Protein AF-A0A6A6IPN9-F1 (afdb_monomer)

Radius of gyration: 24.56 Å; Cα contacts (8 Å, |Δi|>4): 483; chains: 1; bounding box: 53×77×68 Å

pLDDT: mean 78.74, std 20.9, range [29.48, 98.62]

Secondary structure (DSSP, 8-state):
--------PPPPEEEEEE-TTS-EEEEEEEPPPTT--PPEEEEE-SSS-----------------PPP----PPPP-------PPPPS-EEEEE-SS-EEEEEE-TTSBEEEEE-SSTT--SPPEEEE-EETTEE-BPPSS----EEEEEESSTT--EEEEEEEE-TTSBEEEEEEETTSPPEE-STT-TT----BBPTT---EEEEEEETTTEEEEEEEEEEEEEE-TT-PEEEEEEEEEE-TT--EEEEEEEEES-TT----

Solvent-accessible surface area (backbone atoms only — not comparable to full-atom values): 16050 Å² total; per-residue (Å²): 138,83,83,82,78,82,77,77,84,80,72,69,48,73,50,77,47,72,48,97,89,69,54,62,42,52,39,45,40,43,72,38,54,98,91,38,82,60,67,53,77,54,78,61,79,89,74,81,90,87,86,86,85,87,83,83,79,82,92,67,89,80,80,86,72,88,76,80,89,70,84,81,72,81,73,75,83,71,78,83,73,72,84,76,71,69,62,81,29,70,38,68,43,67,70,75,60,30,32,38,41,36,32,25,40,80,89,31,36,40,29,32,33,35,33,75,34,58,82,58,59,79,76,58,48,78,46,75,47,41,52,87,90,43,72,42,55,42,14,94,56,26,59,44,49,23,49,43,60,50,62,63,46,93,89,58,46,35,37,39,40,39,37,38,24,28,74,84,35,32,43,35,32,40,31,32,54,58,88,51,72,51,38,79,31,70,47,48,35,95,91,46,93,79,45,48,44,32,79,68,43,61,50,43,53,50,76,41,88,37,82,92,74,36,68,36,40,36,37,37,31,33,40,52,93,40,56,41,100,71,72,32,78,29,40,24,38,35,34,44,48,59,47,98,86,64,45,77,66,76,51,69,48,76,42,78,78,38,79,86,57,75,74,135

Mean predicted aligned error: 13.86 Å

Foldseek 3Di:
DDDDDPDDDDDKDWDWDADPVRWIWIWIWDQDDPVDRDIDIDIDGPDDDDDDDDDDDPDDDDDDDDDDDDPDDPPDPDPPDDDADDFPEWDWDQLQFWIKIWTQGPQQFIWIWIAPTNVSDDDTDIGFQDAVPDTAGAAPFWSAKEKDWDQLDPVSWIKIKMWGQHNQQAIWIWIDTHPDHIHGALRCPPVDRDFRADGNKYKYKDWDDDPPSDIKIWMKGFGPPDAEPLRHTWIWIFIQDQPPVRHGPSHTDIDTDCNPPNYD

Nearest PDB structures (foldseek):
  7vco-assembly1_A  TM=4.866E-01  e=4.249E-02  Frischella perrara
  5efv-assembly1_B  TM=3.415E-01  e=7.543E-02  Dubowvirus dv11
  5yvq-assembly1_A  TM=1.692E-01  e=1.279E-02  Muvirus mu
  5o3v-assembly1_B  TM=2.996E-01  e=3.426E-01  Gypsophila vaccaria
  5o3u-assembly1_A  TM=3.363E-01  e=2.020E+00  Gypsophila vaccaria

Structure (mmCIF, N/CA/C/O backbone):
data_AF-A0A6A6IPN9-F1
#
_entry.id   AF-A0A6A6IPN9-F1
#
loop_
_atom_site.group_PDB
_atom_site.id
_atom_site.type_symbol
_atom_site.label_atom_id
_atom_site.label_alt_id
_atom_site.label_comp_id
_atom_site.label_asym_id
_atom_site.label_entity_id
_atom_site.label_seq_id
_atom_site.pdbx_PDB_ins_code
_atom_site.Cartn_x
_atom_site.Cartn_y
_atom_site.Cartn_z
_atom_site.occupancy
_atom_site.B_iso_or_equiv
_atom_site.auth_seq_id
_atom_site.auth_comp_id
_atom_site.auth_asym_id
_atom_site.auth_atom_id
_atom_site.pdbx_PDB_model_num
ATOM 1 N N . MET A 1 1 ? -0.035 -35.707 -50.688 1.00 41.41 1 MET A N 1
ATOM 2 C CA . MET A 1 1 ? -0.202 -36.248 -49.322 1.00 41.41 1 MET A CA 1
ATOM 3 C C . MET A 1 1 ? -0.676 -35.093 -48.446 1.00 41.41 1 MET A C 1
ATOM 5 O O . MET A 1 1 ? 0.103 -34.186 -48.196 1.00 41.41 1 MET A O 1
ATOM 9 N N . ILE A 1 2 ? -1.975 -35.035 -48.131 1.00 32.94 2 ILE A N 1
ATOM 10 C CA . ILE A 1 2 ? -2.597 -33.950 -47.350 1.00 32.94 2 ILE A CA 1
ATOM 11 C C . ILE A 1 2 ? -2.653 -34.424 -45.897 1.00 32.94 2 ILE A C 1
ATOM 13 O O . ILE A 1 2 ? -3.299 -35.429 -45.613 1.00 32.94 2 ILE A O 1
ATOM 17 N N . TYR A 1 3 ? -1.961 -33.737 -44.989 1.00 32.66 3 TYR A N 1
ATOM 18 C CA . TYR A 1 3 ? -2.070 -34.002 -43.555 1.00 32.66 3 TYR A CA 1
ATOM 19 C C . TYR A 1 3 ? -3.312 -33.294 -43.009 1.00 32.66 3 TYR A C 1
ATOM 21 O O . TYR A 1 3 ? -3.356 -32.068 -42.939 1.00 32.66 3 TYR A O 1
ATOM 29 N N . ALA A 1 4 ? -4.323 -34.068 -42.615 1.00 32.03 4 ALA A N 1
ATOM 30 C CA . ALA A 1 4 ? -5.421 -33.566 -41.801 1.00 32.03 4 ALA A CA 1
ATOM 31 C C . ALA A 1 4 ? -4.896 -33.330 -40.375 1.00 32.03 4 ALA A C 1
ATOM 33 O O . ALA A 1 4 ? -4.600 -34.274 -39.643 1.00 32.03 4 ALA A O 1
ATOM 34 N N . ILE A 1 5 ? -4.739 -32.063 -39.987 1.00 39.03 5 ILE A N 1
ATOM 35 C CA . ILE A 1 5 ? -4.422 -31.692 -38.607 1.00 39.03 5 ILE A CA 1
ATOM 36 C C . ILE A 1 5 ? -5.716 -31.817 -37.806 1.00 39.03 5 ILE A C 1
ATOM 38 O O . ILE A 1 5 ? -6.640 -31.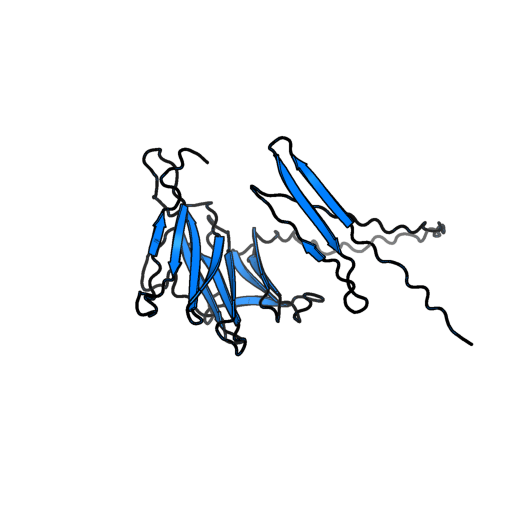024 -37.970 1.00 39.03 5 ILE A O 1
ATOM 42 N N . ASN A 1 6 ? -5.778 -32.826 -36.942 1.00 38.12 6 ASN A N 1
ATOM 43 C CA . ASN A 1 6 ? -6.887 -33.026 -36.020 1.00 38.12 6 ASN A CA 1
ATOM 44 C C . ASN A 1 6 ? -6.885 -31.871 -34.997 1.00 38.12 6 ASN A C 1
ATOM 46 O O . ASN A 1 6 ? -6.049 -31.826 -34.091 1.00 38.12 6 ASN A O 1
ATOM 50 N N . MET A 1 7 ? -7.761 -30.879 -35.180 1.00 41.88 7 MET A N 1
ATOM 51 C CA . MET A 1 7 ? -7.942 -29.797 -34.213 1.00 41.88 7 MET A CA 1
ATOM 52 C C . MET A 1 7 ? -8.759 -30.329 -33.035 1.00 41.88 7 MET A C 1
ATOM 54 O O . MET A 1 7 ? -9.980 -30.417 -33.107 1.00 41.88 7 MET A O 1
ATOM 58 N N . ALA A 1 8 ? -8.088 -30.686 -31.938 1.00 51.94 8 ALA A N 1
ATOM 59 C CA . ALA A 1 8 ? -8.767 -30.943 -30.674 1.00 51.94 8 ALA A CA 1
ATOM 60 C C . ALA A 1 8 ? -9.506 -29.664 -30.240 1.00 51.94 8 ALA A C 1
ATOM 62 O O . ALA A 1 8 ? -8.867 -28.647 -29.950 1.00 51.94 8 ALA A O 1
ATOM 63 N N . GLN A 1 9 ? -10.841 -29.705 -30.226 1.00 47.75 9 GLN A N 1
ATOM 64 C CA . GLN A 1 9 ? -11.665 -28.633 -29.672 1.00 47.75 9 GLN A CA 1
ATOM 65 C C . GLN A 1 9 ? -11.301 -28.454 -28.195 1.00 47.75 9 GLN A C 1
ATOM 67 O O . GLN A 1 9 ? -11.443 -29.377 -27.395 1.00 47.75 9 GLN A O 1
ATOM 72 N N . ARG A 1 10 ? -10.800 -27.271 -27.828 1.00 60.34 10 ARG A N 1
ATOM 73 C CA . ARG A 1 10 ? -10.641 -26.891 -26.421 1.00 60.34 10 ARG A CA 1
ATOM 74 C C . ARG A 1 10 ? -11.957 -26.263 -25.970 1.00 60.34 10 ARG A C 1
ATOM 76 O O . ARG A 1 10 ? -12.389 -25.280 -26.563 1.00 60.34 10 ARG A O 1
ATOM 83 N N . ALA A 1 11 ? -12.604 -26.857 -24.973 1.00 59.88 11 ALA A N 1
ATOM 84 C CA . ALA A 1 11 ? -13.880 -26.378 -24.459 1.00 59.88 11 ALA A CA 1
ATOM 85 C C . ALA A 1 11 ? -13.664 -25.288 -23.400 1.00 59.88 11 ALA A C 1
ATOM 87 O O . ALA A 1 11 ? -12.825 -25.437 -22.512 1.00 59.88 11 ALA A O 1
ATOM 88 N N . THR A 1 12 ? -14.434 -24.207 -23.495 1.00 68.06 12 THR A N 1
ATOM 89 C CA . THR A 1 12 ? -14.645 -23.265 -22.391 1.00 68.06 12 THR A CA 1
ATOM 90 C C . THR A 1 12 ? -15.651 -23.882 -21.426 1.00 68.06 12 THR A C 1
ATOM 92 O O . THR A 1 12 ? -16.647 -24.457 -21.866 1.00 68.06 12 THR A O 1
ATOM 95 N N . MET A 1 13 ? -15.405 -23.762 -20.123 1.00 71.19 13 MET A N 1
ATOM 96 C CA . MET A 1 13 ? -16.356 -24.184 -19.096 1.00 71.19 13 MET A CA 1
ATOM 97 C C . MET A 1 13 ? -16.883 -22.956 -18.362 1.00 71.19 13 MET A C 1
ATOM 99 O O . MET A 1 13 ? -16.098 -22.174 -17.828 1.00 71.19 13 MET A O 1
ATOM 103 N N . THR A 1 14 ? -18.203 -22.807 -18.308 1.00 62.31 14 THR A N 1
ATOM 104 C CA . THR A 1 14 ? -18.859 -21.784 -17.490 1.00 62.31 14 THR A CA 1
ATOM 105 C C . THR A 1 14 ? -19.619 -22.475 -16.368 1.00 62.31 14 THR A C 1
ATOM 107 O O . THR A 1 14 ? -20.479 -23.313 -16.631 1.00 62.31 14 THR A O 1
ATOM 110 N N . LEU A 1 15 ? -19.299 -22.133 -15.122 1.00 67.81 15 LEU A N 1
ATOM 111 C CA . LEU A 1 15 ? -20.091 -22.510 -13.957 1.00 67.81 15 LEU A CA 1
ATOM 112 C C . LEU A 1 15 ? -20.917 -21.296 -13.536 1.00 67.81 15 LEU A C 1
ATOM 114 O O . LEU A 1 15 ? -20.360 -20.243 -13.229 1.00 67.81 15 LEU A O 1
ATOM 118 N N . GLN A 1 16 ? -22.235 -21.462 -13.512 1.00 69.06 16 GLN A N 1
ATOM 119 C CA . GLN A 1 16 ? -23.161 -20.478 -12.973 1.00 69.06 16 GLN A CA 1
ATOM 120 C C . GLN A 1 16 ? -23.780 -21.043 -11.696 1.00 69.06 16 GLN A C 1
ATOM 122 O O . GLN A 1 16 ? -24.322 -22.148 -11.706 1.00 69.06 16 GLN A O 1
ATOM 127 N N . ALA A 1 17 ? -23.692 -20.295 -10.602 1.00 72.00 17 ALA A N 1
ATOM 128 C CA . ALA A 1 17 ? -24.359 -20.622 -9.350 1.00 72.00 17 ALA A CA 1
ATOM 129 C C . ALA A 1 17 ? -25.233 -19.444 -8.923 1.00 72.00 17 ALA A C 1
ATOM 131 O O . ALA A 1 17 ? -24.787 -18.300 -8.958 1.00 72.00 17 ALA A O 1
ATOM 132 N N . THR A 1 18 ? -26.462 -19.728 -8.505 1.00 64.12 18 THR A N 1
ATOM 133 C CA . THR A 1 18 ? -27.360 -18.733 -7.915 1.00 64.12 18 THR A CA 1
ATOM 134 C C . THR A 1 18 ? -27.619 -19.135 -6.471 1.00 64.12 18 THR A C 1
ATOM 136 O O . THR A 1 18 ? -28.056 -20.255 -6.205 1.00 64.12 18 THR A O 1
ATOM 139 N N . LEU A 1 19 ? -27.289 -18.249 -5.536 1.00 72.19 19 LEU A N 1
ATOM 140 C CA . LEU A 1 19 ? -27.524 -18.453 -4.111 1.00 72.19 19 LEU A CA 1
ATOM 141 C C . LEU A 1 19 ? -29.003 -18.210 -3.775 1.00 72.19 19 LEU A C 1
ATOM 143 O O . LEU A 1 19 ? -29.747 -17.617 -4.557 1.00 72.19 19 LEU A O 1
ATOM 147 N N . GLN A 1 20 ? -29.440 -18.665 -2.597 1.00 58.56 20 GLN A N 1
ATOM 148 C CA . GLN A 1 20 ? -30.834 -18.510 -2.152 1.00 58.56 20 GLN A CA 1
ATOM 149 C C . GLN A 1 20 ? -31.275 -17.043 -2.023 1.00 58.56 20 GLN A C 1
ATOM 151 O O . GLN A 1 20 ? -32.464 -16.758 -2.108 1.00 58.56 20 GLN A O 1
ATOM 156 N N . ASP A 1 21 ? -30.327 -16.121 -1.850 1.00 73.25 21 ASP A N 1
ATOM 157 C CA . ASP A 1 21 ? -30.567 -14.677 -1.783 1.00 73.25 21 ASP A CA 1
ATOM 158 C C . ASP A 1 21 ? -30.669 -13.999 -3.167 1.00 73.25 21 ASP A C 1
ATOM 160 O O . ASP A 1 21 ? -30.854 -12.787 -3.252 1.00 73.25 21 ASP A O 1
ATOM 164 N N . GLY A 1 22 ? -30.562 -14.767 -4.258 1.00 68.69 22 GLY A N 1
ATOM 165 C CA . GLY A 1 22 ? -30.614 -14.267 -5.632 1.00 68.69 22 GLY A CA 1
ATOM 166 C C . GLY A 1 22 ? -29.264 -13.824 -6.204 1.00 68.69 22 GLY A C 1
ATOM 167 O O . GLY A 1 22 ? -29.186 -13.489 -7.390 1.00 68.69 22 GLY A O 1
ATOM 168 N N . THR A 1 23 ? -28.182 -13.868 -5.422 1.00 69.88 23 THR A N 1
ATOM 169 C CA . THR A 1 23 ? -26.833 -13.555 -5.908 1.00 69.88 23 THR A CA 1
ATOM 170 C C . THR A 1 23 ? -26.403 -14.571 -6.959 1.00 69.88 23 THR A C 1
ATOM 172 O O . THR A 1 23 ? -26.445 -15.777 -6.724 1.00 69.88 23 THR A O 1
ATOM 175 N N . SER A 1 24 ? -25.955 -14.088 -8.120 1.00 57.47 24 SER A N 1
ATOM 176 C CA . SER A 1 24 ? -25.443 -14.934 -9.200 1.00 57.47 24 SER A CA 1
ATOM 177 C C . SER A 1 24 ? -23.924 -14.840 -9.302 1.00 57.47 24 SER A C 1
ATOM 179 O O . SER A 1 24 ? -23.363 -13.749 -9.377 1.00 57.47 24 SER A O 1
ATOM 181 N N . ILE A 1 25 ? -23.267 -15.996 -9.338 1.00 64.62 25 ILE A N 1
ATOM 182 C CA . ILE A 1 25 ? -21.825 -16.158 -9.499 1.00 64.62 25 ILE A CA 1
ATOM 183 C C . ILE A 1 25 ? -21.590 -16.798 -10.862 1.00 64.62 25 ILE A C 1
ATOM 185 O O . ILE A 1 25 ? -22.057 -17.908 -11.115 1.00 64.62 25 ILE A O 1
ATOM 189 N N . ASN A 1 26 ? -20.846 -16.105 -11.723 1.00 61.84 26 ASN A N 1
ATOM 190 C CA . ASN A 1 26 ? -20.425 -16.618 -13.022 1.00 61.84 26 ASN A CA 1
ATOM 191 C C . ASN A 1 26 ? -18.913 -16.837 -13.002 1.00 61.84 26 ASN A C 1
ATOM 193 O O . ASN A 1 26 ? -18.151 -15.877 -12.887 1.00 61.84 26 ASN A O 1
ATOM 197 N N . LEU A 1 27 ? -18.486 -18.090 -13.133 1.00 64.56 27 LEU A N 1
ATOM 198 C CA . LEU A 1 27 ? -17.086 -18.459 -13.300 1.00 64.56 27 LEU A CA 1
ATOM 199 C C . LEU A 1 27 ? -16.885 -18.938 -14.734 1.00 64.56 27 LEU A C 1
ATOM 201 O O . LEU A 1 27 ? -17.465 -19.946 -15.132 1.00 64.56 27 LEU A O 1
ATOM 205 N N . THR A 1 28 ? -16.054 -18.240 -15.503 1.00 62.88 28 THR A N 1
ATOM 206 C CA . THR A 1 28 ? -15.673 -18.688 -16.849 1.00 62.88 28 THR A CA 1
ATOM 207 C C . THR A 1 28 ? -14.222 -19.140 -16.839 1.00 62.88 28 THR A C 1
ATOM 209 O O . THR A 1 28 ? -13.331 -18.369 -16.488 1.00 62.88 28 THR A O 1
ATOM 212 N N . ILE A 1 29 ? -13.997 -20.393 -17.226 1.00 68.62 29 ILE A N 1
ATOM 213 C CA . ILE A 1 29 ? -12.674 -20.984 -17.402 1.00 68.62 29 ILE A CA 1
ATOM 214 C C . ILE A 1 29 ? -12.440 -21.140 -18.897 1.00 68.62 29 ILE A C 1
ATOM 216 O O . ILE A 1 29 ? -13.033 -22.001 -19.553 1.00 68.62 29 ILE A O 1
ATOM 220 N N . SER A 1 30 ? -11.556 -20.299 -19.422 1.00 66.69 30 SER A N 1
ATOM 221 C CA . SER A 1 30 ? -11.139 -20.360 -20.817 1.00 66.69 30 SER A CA 1
ATOM 222 C C . S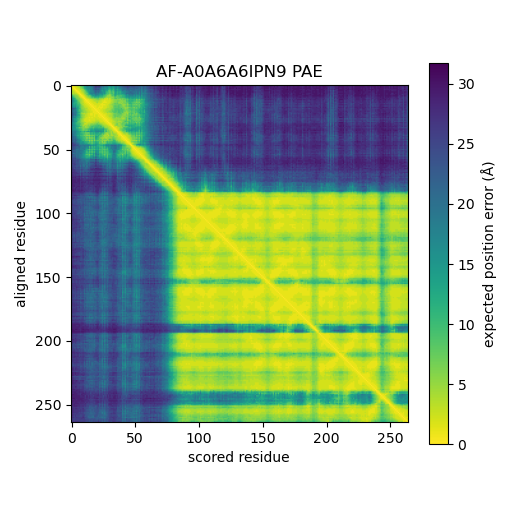ER A 1 30 ? -9.783 -21.055 -20.916 1.00 66.69 30 SER A C 1
ATOM 224 O O . SER A 1 30 ? -8.865 -20.724 -20.159 1.00 66.69 30 SER A O 1
ATOM 226 N N . PRO A 1 31 ? -9.619 -22.016 -21.837 1.00 67.75 31 PRO A N 1
ATOM 227 C CA . PRO A 1 31 ? -8.325 -22.633 -22.062 1.00 67.75 31 PRO A CA 1
ATOM 228 C C . PRO A 1 31 ? -7.328 -21.580 -22.557 1.00 67.75 31 PRO A C 1
ATOM 230 O O . PRO A 1 31 ? -7.625 -20.818 -23.478 1.00 67.75 31 PRO A O 1
ATOM 233 N N . GLY A 1 32 ? -6.130 -21.577 -21.971 1.00 56.59 32 GLY A N 1
ATOM 234 C CA . GLY A 1 32 ? -5.015 -20.767 -22.450 1.00 56.59 32 GLY A CA 1
ATOM 235 C C . GLY A 1 32 ? -4.673 -21.075 -23.912 1.00 56.59 32 GLY A C 1
ATOM 236 O O . GLY A 1 32 ? -4.993 -22.149 -24.444 1.00 56.59 32 GLY A O 1
ATOM 237 N N . SER A 1 33 ? -4.033 -20.130 -24.596 1.00 63.53 33 SER A N 1
ATOM 238 C CA . SER A 1 33 ? -3.595 -20.325 -25.981 1.00 63.53 33 SER A CA 1
ATOM 239 C C . SER A 1 33 ? -2.444 -21.347 -26.062 1.00 63.53 33 SER A C 1
ATOM 241 O O . SER A 1 33 ? -1.910 -21.798 -25.049 1.00 63.53 33 SER A O 1
ATOM 243 N N . ARG A 1 34 ? -2.021 -21.760 -27.266 1.00 51.72 34 ARG A N 1
ATOM 244 C CA . ARG A 1 34 ? -0.829 -22.629 -27.400 1.00 51.72 34 ARG A CA 1
ATOM 245 C C . ARG A 1 34 ? 0.466 -21.938 -26.951 1.00 51.72 34 ARG A C 1
ATOM 247 O O . ARG A 1 34 ? 1.406 -22.642 -26.604 1.00 51.72 34 ARG A O 1
ATOM 254 N N . SER A 1 35 ? 0.505 -20.606 -26.944 1.00 51.97 35 SER A N 1
ATOM 255 C CA . SER A 1 35 ? 1.646 -19.813 -26.473 1.00 51.97 35 SER A CA 1
ATOM 256 C C . SER A 1 35 ? 1.555 -19.435 -24.993 1.00 51.97 35 SER A C 1
ATOM 258 O O . SER A 1 35 ? 2.547 -18.988 -24.432 1.00 51.97 35 SER A O 1
ATOM 260 N N . THR A 1 36 ? 0.403 -19.635 -24.345 1.00 44.78 36 THR A N 1
ATOM 261 C CA . THR A 1 36 ? 0.194 -19.346 -22.920 1.00 44.78 36 THR A CA 1
ATOM 262 C C . THR A 1 36 ? -0.635 -20.461 -22.278 1.00 44.78 36 THR A C 1
ATOM 264 O O . THR A 1 36 ? -1.858 -20.449 -22.389 1.00 44.78 36 THR A O 1
ATOM 267 N N . PRO A 1 37 ? -0.019 -21.441 -21.587 1.00 47.12 37 PRO A N 1
ATOM 268 C CA . PRO A 1 37 ? -0.759 -22.517 -20.918 1.00 47.12 37 PRO A CA 1
ATOM 269 C C . PRO A 1 37 ? -1.540 -22.032 -19.685 1.00 47.12 37 PRO A C 1
ATOM 271 O O . PRO A 1 37 ? -2.251 -22.822 -19.067 1.00 47.12 37 PRO A O 1
ATOM 274 N N . ALA A 1 38 ? -1.408 -20.752 -19.325 1.00 46.97 38 ALA A N 1
ATOM 275 C CA . ALA A 1 38 ? -2.116 -20.144 -18.215 1.00 46.97 38 ALA A CA 1
ATOM 276 C C . ALA A 1 38 ? -3.633 -20.194 -18.445 1.00 46.97 38 ALA A C 1
ATOM 278 O O . ALA A 1 38 ? -4.151 -19.737 -19.465 1.00 46.97 38 ALA A O 1
ATOM 279 N N . VAL A 1 39 ? -4.337 -20.768 -17.476 1.00 50.91 39 VAL A N 1
ATOM 280 C CA . VAL A 1 39 ? -5.795 -20.774 -17.407 1.00 50.91 39 VAL A CA 1
ATOM 281 C C . VAL A 1 39 ? -6.225 -19.474 -16.739 1.00 50.91 39 VAL A C 1
ATOM 283 O O . VAL A 1 39 ? -5.810 -19.192 -15.617 1.00 50.91 39 VAL A O 1
ATOM 286 N N . THR A 1 40 ? -7.047 -18.677 -17.417 1.00 45.28 40 THR A N 1
ATOM 287 C CA . THR A 1 40 ? -7.619 -17.461 -16.829 1.00 45.28 40 THR A CA 1
ATOM 288 C C . THR A 1 40 ? -8.960 -17.799 -16.189 1.00 45.28 40 THR A C 1
ATOM 290 O O . THR A 1 40 ? -9.833 -18.369 -16.845 1.00 45.28 40 THR A O 1
ATOM 293 N N . ALA A 1 41 ? -9.121 -17.431 -14.919 1.00 48.59 41 ALA A N 1
ATOM 294 C CA . ALA A 1 41 ? -10.403 -17.429 -14.227 1.00 48.59 41 ALA A CA 1
ATOM 295 C C . ALA A 1 41 ? -10.781 -15.980 -13.905 1.00 48.59 41 ALA A C 1
ATOM 297 O O . ALA A 1 41 ? -9.964 -15.225 -13.380 1.00 48.59 41 ALA A O 1
ATOM 298 N N . SER A 1 42 ? -12.013 -15.592 -14.219 1.00 47.12 42 SER A N 1
ATOM 299 C CA . SER A 1 42 ? -12.592 -14.312 -13.812 1.00 47.12 42 SER A CA 1
ATOM 300 C C . SER A 1 42 ? -13.860 -14.556 -12.999 1.00 47.12 42 SER A C 1
ATOM 302 O O . SER A 1 42 ? -14.607 -15.502 -13.260 1.00 47.12 42 SER A O 1
ATOM 304 N N . ALA A 1 43 ? -14.084 -13.711 -11.994 1.00 48.53 43 ALA A N 1
ATOM 305 C CA . ALA A 1 43 ? -15.287 -13.711 -11.175 1.00 48.53 43 ALA A CA 1
ATOM 306 C C . ALA A 1 43 ? -15.795 -12.273 -11.028 1.00 48.53 43 ALA A C 1
ATOM 308 O O . ALA A 1 43 ? -15.013 -11.345 -10.818 1.00 48.53 43 ALA A O 1
ATOM 309 N N . THR A 1 44 ? -17.107 -12.088 -11.132 1.00 43.94 44 THR A N 1
ATOM 310 C CA . THR A 1 44 ? -17.788 -10.826 -10.825 1.00 43.94 44 THR A CA 1
ATOM 311 C C . THR A 1 44 ? -18.721 -11.089 -9.653 1.00 43.94 44 THR A C 1
ATOM 313 O O . THR A 1 44 ? -19.526 -12.016 -9.714 1.00 43.94 44 THR A O 1
ATOM 316 N N . LEU A 1 45 ? -18.576 -10.318 -8.577 1.00 52.50 45 LEU A N 1
ATOM 317 C CA . LEU A 1 45 ? -19.315 -10.505 -7.328 1.00 52.50 45 LEU A CA 1
ATOM 318 C C . LEU A 1 45 ? -20.212 -9.295 -7.068 1.00 52.50 45 LEU A C 1
ATOM 320 O O . LEU A 1 45 ? -19.775 -8.157 -7.233 1.00 52.50 45 LEU A O 1
ATOM 324 N N . GLY A 1 46 ? -21.452 -9.562 -6.651 1.00 47.38 46 GLY A N 1
ATOM 325 C CA . GLY A 1 46 ? -22.405 -8.539 -6.222 1.00 47.38 46 GLY A CA 1
ATOM 326 C C . GLY A 1 46 ? -22.147 -8.054 -4.795 1.00 47.38 46 GLY A C 1
ATOM 327 O O . GLY A 1 46 ? -22.144 -6.851 -4.582 1.00 47.38 46 GLY A O 1
ATOM 328 N N . HIS A 1 47 ? -21.873 -8.955 -3.839 1.00 44.44 47 HIS A N 1
ATOM 329 C CA . HIS A 1 47 ? -21.584 -8.634 -2.431 1.00 44.44 47 HIS A CA 1
ATOM 330 C C . HIS A 1 47 ? -20.743 -9.738 -1.738 1.00 44.44 47 HIS A C 1
ATOM 332 O O . HIS A 1 47 ? -20.649 -10.847 -2.256 1.00 44.44 47 HIS A O 1
ATOM 338 N N . SER A 1 48 ? -20.104 -9.353 -0.619 1.00 44.28 48 SER A N 1
ATOM 339 C CA . SER A 1 48 ? -19.243 -10.042 0.378 1.00 44.28 48 SER A CA 1
ATOM 340 C C . SER A 1 48 ? -18.519 -11.355 0.013 1.00 44.28 48 SER A C 1
ATOM 342 O O . SER A 1 48 ? -19.134 -12.368 -0.279 1.00 44.28 48 SER A O 1
ATOM 344 N N . SER A 1 49 ? -17.184 -11.306 0.139 1.00 45.09 49 SER A N 1
ATOM 345 C CA . SER A 1 49 ? -16.150 -12.368 0.111 1.00 45.09 49 SER A CA 1
ATOM 346 C C . SER A 1 49 ? -16.535 -13.803 -0.305 1.00 45.09 49 SER A C 1
ATOM 348 O O . SER A 1 49 ? -17.271 -14.492 0.398 1.00 45.09 49 SER A O 1
ATOM 350 N N . LEU A 1 50 ? -15.866 -14.314 -1.348 1.00 45.81 50 LEU A N 1
ATOM 351 C CA . LEU A 1 50 ? -15.874 -15.720 -1.774 1.00 45.81 50 LEU A CA 1
ATOM 352 C C . LEU A 1 50 ? -14.446 -16.291 -1.746 1.00 45.81 50 LEU A C 1
ATOM 354 O O . LEU A 1 50 ? -13.516 -15.650 -2.232 1.00 45.81 50 LEU A O 1
ATOM 358 N N . SER A 1 51 ? -14.274 -17.513 -1.239 1.00 34.25 51 SER A N 1
ATOM 359 C CA . SER A 1 51 ? -13.025 -18.283 -1.345 1.00 34.25 51 SER A CA 1
ATOM 360 C C . SER A 1 51 ? -13.220 -19.431 -2.338 1.00 34.25 51 SER A C 1
ATOM 362 O O . SER A 1 51 ? -14.136 -20.232 -2.171 1.00 34.25 51 SER A O 1
ATOM 364 N N . ILE A 1 52 ? -12.367 -19.539 -3.361 1.00 45.44 52 ILE A N 1
ATOM 365 C CA . ILE A 1 52 ? -12.401 -20.643 -4.335 1.00 45.44 52 ILE A CA 1
ATOM 366 C C . ILE A 1 52 ? -11.117 -21.463 -4.190 1.00 45.44 52 ILE A C 1
ATOM 368 O O . ILE A 1 52 ? -10.024 -20.950 -4.415 1.00 45.44 52 ILE A O 1
ATOM 372 N N . GLY A 1 53 ? -11.251 -22.745 -3.846 1.00 33.22 53 GLY A N 1
ATOM 373 C CA . GLY A 1 53 ? -10.168 -23.725 -3.926 1.00 33.22 53 GLY A CA 1
ATOM 374 C C . GLY A 1 53 ? -10.284 -24.535 -5.215 1.00 33.22 53 GLY A C 1
ATOM 375 O O . GLY A 1 53 ? -11.274 -25.236 -5.411 1.00 33.22 53 GLY A O 1
ATOM 376 N N . ILE A 1 54 ? -9.288 -24.455 -6.100 1.00 42.31 54 ILE A N 1
ATOM 377 C CA . ILE A 1 54 ? -9.222 -25.290 -7.307 1.00 42.31 54 ILE A CA 1
ATOM 378 C C . ILE A 1 54 ? -8.279 -26.458 -7.023 1.00 42.31 54 ILE A C 1
ATOM 380 O O . ILE A 1 54 ? -7.064 -26.283 -6.948 1.00 42.31 54 ILE A O 1
ATOM 384 N N . HIS A 1 55 ? -8.831 -27.663 -6.893 1.00 29.48 55 HIS A N 1
ATOM 385 C CA . HIS A 1 55 ? -8.045 -28.891 -6.830 1.00 29.48 55 HIS A CA 1
ATOM 386 C C . HIS A 1 55 ? -7.932 -29.492 -8.230 1.00 29.48 55 HIS A C 1
ATOM 388 O O . HIS A 1 55 ? -8.931 -29.893 -8.824 1.00 29.48 55 HIS A O 1
ATOM 394 N N . THR A 1 56 ? -6.713 -29.577 -8.760 1.00 37.16 56 THR A N 1
ATOM 395 C CA . THR A 1 56 ? -6.433 -30.368 -9.962 1.00 37.16 56 THR A CA 1
ATOM 396 C C . THR A 1 56 ? -5.825 -31.696 -9.528 1.00 37.16 56 THR A C 1
ATOM 398 O O . THR A 1 56 ? -4.718 -31.755 -9.000 1.00 37.16 56 THR A O 1
ATOM 401 N N . SER A 1 57 ? -6.573 -32.785 -9.694 1.00 29.56 57 SER A N 1
ATOM 402 C CA . SER A 1 57 ? -6.035 -34.131 -9.496 1.00 29.56 57 SER A CA 1
ATOM 403 C C . SER A 1 57 ? -5.343 -34.577 -10.786 1.00 29.56 57 SER A C 1
ATOM 405 O O . SER A 1 57 ? -6.016 -34.682 -11.813 1.00 29.56 57 SER A O 1
ATOM 407 N N . PRO A 1 58 ? -4.028 -34.862 -10.789 1.00 35.44 58 PRO A N 1
ATOM 408 C CA . PRO A 1 58 ? -3.404 -35.493 -11.940 1.00 35.44 58 PRO A CA 1
ATOM 409 C C . PRO A 1 58 ? -3.919 -36.931 -12.062 1.00 35.44 58 PRO A C 1
ATOM 411 O O . PRO A 1 58 ? -3.650 -37.786 -11.219 1.00 35.44 58 PRO A O 1
ATOM 414 N N . SER A 1 59 ? -4.669 -37.209 -13.126 1.00 39.69 59 SER A N 1
ATOM 415 C CA . SER A 1 59 ? -5.060 -38.564 -13.499 1.00 39.69 59 SER A CA 1
ATOM 416 C C . SER A 1 59 ? -3.866 -39.282 -14.131 1.00 39.69 59 SER A C 1
ATOM 418 O O . SER A 1 59 ? -3.657 -39.195 -15.339 1.00 39.69 59 SER A O 1
ATOM 420 N N . ASN A 1 60 ? -3.081 -39.994 -13.326 1.00 39.59 60 ASN A N 1
ATOM 421 C CA . ASN A 1 60 ? -2.208 -41.055 -13.824 1.00 39.59 60 ASN A CA 1
ATOM 422 C C . ASN A 1 60 ? -2.269 -42.260 -12.873 1.00 39.59 60 ASN A C 1
ATOM 424 O O . ASN A 1 60 ? -1.968 -42.106 -11.688 1.00 39.59 60 ASN A O 1
ATOM 428 N N . PRO A 1 61 ? -2.624 -43.466 -13.350 1.00 42.06 61 PRO A N 1
ATOM 429 C CA . PRO A 1 61 ? -2.502 -44.675 -12.549 1.00 42.06 61 PRO A CA 1
ATOM 430 C C . PRO A 1 61 ? -1.015 -45.009 -12.360 1.00 42.06 61 PRO A C 1
ATOM 432 O O . PRO A 1 61 ? -0.309 -45.361 -13.305 1.00 42.06 61 PRO A O 1
ATOM 435 N N . ILE A 1 62 ? -0.525 -44.877 -11.127 1.00 40.47 62 ILE A N 1
ATOM 436 C CA . ILE A 1 62 ? 0.847 -45.235 -10.756 1.00 40.47 62 ILE A CA 1
ATOM 437 C C . ILE A 1 62 ? 0.975 -46.763 -10.762 1.00 40.47 62 ILE A C 1
ATOM 439 O O . ILE A 1 62 ? 0.303 -47.474 -10.014 1.00 40.47 62 ILE A O 1
ATOM 443 N N . ARG A 1 63 ? 1.873 -47.269 -11.610 1.00 38.44 63 ARG A N 1
ATOM 444 C CA . ARG A 1 63 ? 2.304 -48.669 -11.644 1.00 38.44 63 ARG A CA 1
ATOM 445 C C . ARG A 1 63 ? 3.123 -48.960 -10.383 1.00 38.44 63 ARG A C 1
ATOM 447 O O . ARG A 1 63 ? 4.196 -48.396 -10.198 1.00 38.44 63 ARG A O 1
ATOM 454 N N . SER A 1 64 ? 2.603 -49.828 -9.519 1.00 37.50 64 SER A N 1
ATOM 455 C CA . SER A 1 64 ? 3.269 -50.266 -8.289 1.00 37.50 64 SER A CA 1
ATOM 456 C C . SER A 1 64 ? 4.517 -51.091 -8.619 1.00 37.50 64 SER A C 1
ATOM 458 O O . SER A 1 64 ? 4.418 -52.197 -9.151 1.00 37.50 64 SER A O 1
ATOM 460 N N . THR A 1 65 ? 5.695 -50.551 -8.314 1.00 43.38 65 THR A N 1
ATOM 461 C CA . THR A 1 65 ? 6.943 -51.314 -8.213 1.00 43.38 65 THR A CA 1
ATOM 462 C C . THR A 1 65 ? 7.367 -51.332 -6.755 1.00 43.38 65 THR A C 1
ATOM 464 O O . THR A 1 65 ? 7.693 -50.290 -6.189 1.00 43.38 65 THR A O 1
ATOM 467 N N . THR A 1 66 ? 7.344 -52.515 -6.147 1.00 46.00 66 THR A N 1
ATOM 468 C CA . THR A 1 66 ? 7.776 -52.767 -4.770 1.00 46.00 66 THR A CA 1
ATOM 469 C C . THR A 1 66 ? 9.262 -52.408 -4.614 1.00 46.00 66 THR A C 1
ATOM 471 O O . THR A 1 66 ? 10.098 -53.049 -5.256 1.00 46.00 66 THR A O 1
ATOM 474 N N . PRO A 1 67 ? 9.639 -51.411 -3.791 1.00 45.12 67 PRO A N 1
ATOM 475 C CA . PRO A 1 67 ? 11.040 -51.135 -3.509 1.00 45.12 67 PRO A CA 1
ATOM 476 C C . PRO A 1 67 ? 11.573 -52.148 -2.493 1.00 45.12 67 PRO A C 1
ATOM 478 O O . PRO A 1 67 ? 10.918 -52.457 -1.497 1.00 45.12 67 PRO A O 1
ATOM 481 N N . SER A 1 68 ? 12.782 -52.651 -2.729 1.00 52.44 68 SER A N 1
ATOM 482 C CA . SER A 1 68 ? 13.513 -53.469 -1.766 1.00 52.44 68 SER A CA 1
ATOM 483 C C . SER A 1 68 ? 13.889 -52.651 -0.524 1.00 52.44 68 SER A C 1
ATOM 485 O O . SER A 1 68 ? 14.314 -51.497 -0.621 1.00 52.44 68 SER A O 1
ATOM 487 N N . LEU A 1 69 ? 13.737 -53.264 0.656 1.00 44.16 69 LEU A N 1
ATOM 488 C CA . LEU A 1 69 ? 14.124 -52.695 1.949 1.00 44.16 69 LEU A CA 1
ATOM 489 C C . LEU A 1 69 ? 15.622 -52.339 1.950 1.00 44.16 69 LEU A C 1
ATOM 491 O O . LEU A 1 69 ? 16.483 -53.203 2.120 1.00 44.16 69 LEU A O 1
ATOM 495 N N . ARG A 1 70 ? 15.947 -51.051 1.810 1.00 50.62 70 ARG A N 1
ATOM 496 C CA . ARG A 1 70 ? 17.245 -50.518 2.237 1.00 50.62 70 ARG A CA 1
ATOM 497 C C . ARG A 1 70 ? 17.179 -50.238 3.735 1.00 50.62 70 ARG A C 1
ATOM 499 O O . ARG A 1 70 ? 16.235 -49.615 4.213 1.00 50.62 70 ARG A O 1
ATOM 506 N N . LYS A 1 71 ? 18.193 -50.704 4.470 1.00 49.66 71 LYS A N 1
ATOM 507 C CA . LYS A 1 71 ? 18.405 -50.383 5.887 1.00 49.66 71 LYS A CA 1
ATOM 508 C C . LYS A 1 71 ? 18.416 -48.859 6.050 1.00 49.66 71 LYS A C 1
ATOM 510 O O . LYS A 1 71 ? 19.317 -48.201 5.537 1.00 49.66 71 LYS A O 1
ATOM 515 N N . TYR A 1 72 ? 17.415 -48.323 6.744 1.00 46.53 72 TYR A N 1
ATOM 516 C CA . TYR A 1 72 ? 17.373 -46.925 7.158 1.00 46.53 72 TYR A CA 1
ATOM 517 C C . TYR A 1 72 ? 18.542 -46.674 8.118 1.00 46.53 72 TYR A C 1
ATOM 519 O O . TYR A 1 72 ? 18.519 -47.109 9.267 1.00 46.53 72 TYR A O 1
ATOM 527 N N . GLN A 1 73 ? 19.587 -46.006 7.634 1.00 55.03 73 GLN A N 1
ATOM 528 C CA . GLN A 1 73 ? 20.504 -45.292 8.516 1.00 55.03 73 GLN A CA 1
ATOM 529 C C . GLN A 1 73 ? 19.729 -44.104 9.085 1.00 55.03 73 GLN A C 1
ATOM 531 O O . GLN A 1 73 ? 19.210 -43.293 8.318 1.00 55.03 73 GLN A O 1
ATOM 536 N N . SER A 1 74 ? 19.615 -44.033 10.413 1.00 62.56 74 SER A N 1
ATOM 537 C CA . SER A 1 74 ? 19.027 -42.884 11.104 1.00 62.56 74 SER A CA 1
ATOM 538 C C . SER A 1 74 ? 19.701 -41.603 10.608 1.00 62.56 74 SER A C 1
ATOM 540 O O . SER A 1 74 ? 20.924 -41.489 10.743 1.00 62.56 74 SER A O 1
ATOM 542 N N . PRO A 1 75 ? 18.952 -40.655 10.019 1.00 62.16 75 PRO A N 1
ATOM 543 C CA . PRO A 1 75 ? 19.512 -39.375 9.624 1.00 62.16 75 PRO A CA 1
ATOM 544 C C . PRO A 1 75 ? 20.110 -38.692 10.852 1.00 62.16 75 PRO A C 1
ATOM 546 O O . PRO A 1 75 ? 19.500 -38.695 11.925 1.00 62.16 75 PRO A O 1
ATOM 549 N N . ALA A 1 76 ? 21.301 -38.116 10.693 1.00 67.44 76 ALA A N 1
ATOM 550 C CA . ALA A 1 76 ? 21.864 -37.205 11.678 1.00 67.44 76 ALA A CA 1
ATOM 551 C C . ALA A 1 76 ? 20.810 -36.143 12.033 1.00 67.44 76 ALA A C 1
ATOM 553 O O . ALA A 1 76 ? 20.119 -35.646 11.141 1.00 67.44 76 ALA A O 1
ATOM 554 N N . ALA A 1 77 ? 20.661 -35.846 13.328 1.00 63.09 77 ALA A N 1
ATOM 555 C CA . ALA A 1 77 ? 19.690 -34.882 13.828 1.00 63.09 77 ALA A CA 1
ATOM 556 C C . ALA A 1 77 ? 19.809 -33.573 13.033 1.00 63.09 77 ALA A C 1
ATOM 558 O O . ALA A 1 77 ? 20.837 -32.895 13.085 1.00 63.09 77 ALA A O 1
ATOM 559 N N . MET A 1 78 ? 18.775 -33.263 12.250 1.00 63.59 78 MET A N 1
ATOM 560 C CA . MET A 1 78 ? 18.711 -32.013 11.503 1.00 63.59 78 MET A CA 1
ATOM 561 C C . MET A 1 78 ? 18.756 -30.854 12.504 1.00 63.59 78 MET A C 1
ATOM 563 O O . MET A 1 78 ? 18.136 -30.957 13.569 1.00 63.59 78 MET A O 1
ATOM 567 N N . PRO A 1 79 ? 19.482 -29.765 12.196 1.00 62.31 79 PRO A N 1
ATOM 568 C CA . PRO A 1 79 ? 19.503 -28.590 13.051 1.00 62.31 79 PRO A CA 1
ATOM 569 C C . PRO A 1 79 ? 18.066 -28.148 13.320 1.00 62.31 79 PRO A C 1
ATOM 571 O O . PRO A 1 79 ? 17.241 -28.087 12.407 1.00 62.31 79 PRO A O 1
ATOM 574 N N . HIS A 1 80 ? 17.770 -27.894 14.592 1.00 55.34 80 HIS A N 1
ATOM 575 C CA . HIS A 1 80 ? 16.458 -27.472 15.054 1.00 55.34 80 HIS A CA 1
ATOM 576 C C . HIS A 1 80 ? 16.134 -26.124 14.398 1.00 55.34 80 HIS A C 1
ATOM 578 O O . HIS A 1 80 ? 16.593 -25.075 14.842 1.00 55.34 80 HIS A O 1
ATOM 584 N N . VAL A 1 81 ? 15.393 -26.149 13.290 1.00 62.88 81 VAL A N 1
ATOM 585 C CA . VAL A 1 81 ? 14.882 -24.934 12.657 1.00 62.88 81 VAL A CA 1
ATOM 586 C C . VAL A 1 81 ? 13.814 -24.401 13.599 1.00 62.88 81 VAL A C 1
ATOM 588 O O . VAL A 1 81 ? 12.759 -25.016 13.758 1.00 62.88 81 VAL A O 1
ATOM 591 N N . THR A 1 82 ? 14.104 -23.302 14.293 1.00 61.66 82 THR A N 1
ATOM 592 C CA . THR A 1 82 ? 13.082 -22.590 15.060 1.00 61.66 82 THR A CA 1
ATOM 593 C C . THR A 1 82 ? 11.965 -22.211 14.087 1.00 61.66 82 THR A C 1
ATOM 595 O O . THR A 1 82 ? 12.278 -21.635 13.039 1.00 61.66 82 THR A O 1
ATOM 598 N N . PRO A 1 83 ? 10.692 -22.540 14.370 1.00 64.56 83 PRO A N 1
ATOM 599 C CA . PRO A 1 83 ? 9.591 -22.193 13.483 1.00 64.56 83 PRO A CA 1
ATOM 600 C C . PRO A 1 83 ? 9.610 -20.685 13.223 1.00 64.56 83 PRO A C 1
ATOM 602 O O . PRO A 1 83 ? 9.469 -19.891 14.152 1.00 64.56 83 PRO A O 1
ATOM 605 N N . GLN A 1 84 ? 9.842 -20.279 11.974 1.00 80.25 84 GLN A N 1
ATOM 606 C CA . GLN A 1 84 ? 9.687 -18.880 11.596 1.00 80.25 84 GLN A CA 1
ATOM 607 C C . GLN A 1 84 ? 8.195 -18.569 11.554 1.00 80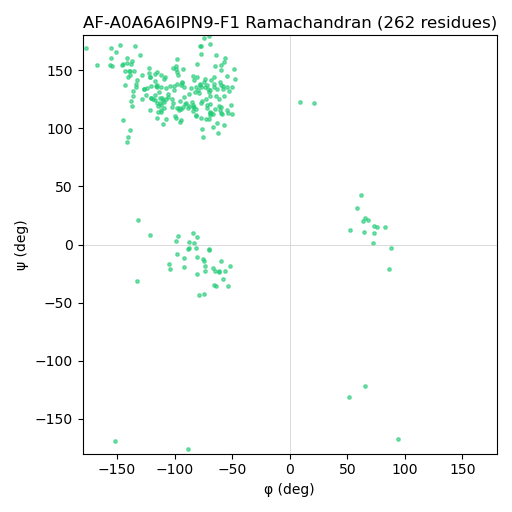.25 84 GLN A C 1
ATOM 609 O O . GLN A 1 84 ? 7.434 -19.245 10.860 1.00 80.25 84 GLN A O 1
ATOM 614 N N . ASN A 1 85 ? 7.785 -17.545 12.300 1.00 90.25 85 ASN A N 1
ATOM 615 C CA . ASN A 1 85 ? 6.424 -17.037 12.223 1.00 90.25 85 ASN A CA 1
ATOM 616 C C . ASN A 1 85 ? 6.140 -16.560 10.787 1.00 90.25 85 ASN A C 1
ATOM 618 O O . ASN A 1 85 ? 7.007 -15.914 10.184 1.00 90.25 85 ASN A O 1
ATOM 622 N N . PRO A 1 86 ? 4.955 -16.861 10.231 1.00 92.81 86 PRO A N 1
ATOM 623 C CA . PRO A 1 86 ? 4.576 -16.352 8.922 1.00 92.81 86 PRO A CA 1
ATOM 624 C C . PRO A 1 86 ? 4.460 -14.816 8.944 1.00 92.81 86 PRO A C 1
ATOM 626 O O . PRO A 1 86 ? 4.363 -14.215 10.021 1.00 92.81 86 PRO A O 1
ATOM 629 N N . PRO A 1 87 ? 4.459 -14.161 7.769 1.00 94.75 87 PRO A N 1
ATOM 630 C CA . PRO A 1 87 ? 4.098 -12.752 7.669 1.00 94.75 87 PRO A CA 1
ATOM 631 C C . PRO A 1 87 ? 2.727 -12.486 8.291 1.00 94.75 87 PRO A C 1
ATOM 633 O O . PRO A 1 87 ? 1.829 -13.321 8.189 1.00 94.75 87 PRO A O 1
ATOM 636 N N . VAL A 1 88 ? 2.569 -11.321 8.919 1.00 94.12 88 VAL A N 1
ATOM 637 C CA . VAL A 1 88 ? 1.298 -10.953 9.560 1.00 94.12 88 VAL A CA 1
ATOM 638 C C . VAL A 1 88 ? 0.251 -10.566 8.523 1.00 94.12 88 VAL A C 1
ATOM 640 O O . VAL A 1 88 ? -0.911 -10.937 8.649 1.00 94.12 88 VAL A O 1
ATOM 643 N N . ASP A 1 89 ? 0.668 -9.803 7.518 1.00 97.38 89 ASP A N 1
ATOM 644 C CA . ASP A 1 89 ? -0.200 -9.333 6.451 1.00 97.38 89 ASP A CA 1
ATOM 645 C C . ASP A 1 89 ? 0.564 -9.281 5.131 1.00 97.38 89 ASP A C 1
ATOM 647 O O . ASP A 1 89 ? 1.800 -9.169 5.126 1.00 97.38 89 ASP A O 1
ATOM 651 N N . ILE A 1 90 ? -0.180 -9.379 4.030 1.00 97.94 90 ILE A N 1
ATOM 652 C CA . ILE A 1 90 ? 0.342 -9.361 2.667 1.00 97.94 90 ILE A CA 1
ATOM 653 C C . ILE A 1 90 ? -0.578 -8.565 1.736 1.00 97.94 90 ILE A C 1
ATOM 655 O O . ILE A 1 90 ? -1.799 -8.653 1.818 1.00 97.94 90 ILE A O 1
ATOM 659 N N . VAL A 1 91 ? 0.006 -7.849 0.778 1.00 98.50 91 VAL A N 1
ATOM 660 C CA . VAL A 1 91 ? -0.735 -7.214 -0.320 1.00 98.50 91 VAL A CA 1
ATOM 661 C C . VAL A 1 91 ? 0.077 -7.287 -1.604 1.00 98.50 91 VAL A C 1
ATOM 663 O O . VAL A 1 91 ? 1.288 -7.071 -1.595 1.00 98.50 91 VAL A O 1
ATOM 666 N N . ALA A 1 92 ? -0.578 -7.609 -2.716 1.00 98.19 92 ALA A N 1
ATOM 667 C CA . ALA A 1 92 ? 0.071 -7.731 -4.014 1.00 98.19 92 ALA A CA 1
ATOM 668 C C . ALA A 1 92 ? -0.372 -6.622 -4.970 1.00 98.19 92 ALA A C 1
ATOM 670 O O . ALA A 1 92 ? -1.532 -6.212 -4.963 1.00 98.19 92 ALA A O 1
ATOM 671 N N . VAL A 1 93 ? 0.545 -6.177 -5.825 1.00 97.81 93 VAL A N 1
ATOM 672 C CA . VAL A 1 93 ? 0.239 -5.344 -6.993 1.00 97.81 93 VAL A CA 1
ATOM 673 C C . 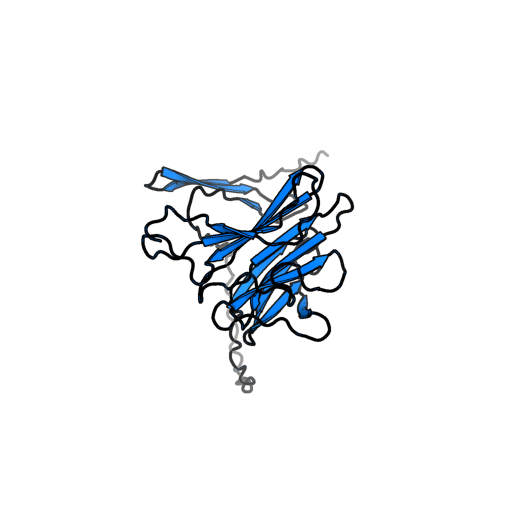VAL A 1 93 ? 0.998 -5.866 -8.202 1.00 97.81 93 VAL A C 1
ATOM 675 O O . VAL A 1 93 ? 2.110 -6.382 -8.077 1.00 97.81 93 VAL A O 1
ATOM 678 N N . ASP A 1 94 ? 0.407 -5.685 -9.374 1.00 96.19 94 ASP A N 1
ATOM 679 C CA . ASP A 1 94 ? 1.032 -5.986 -10.654 1.00 96.19 94 ASP A CA 1
ATOM 680 C C . ASP A 1 94 ? 1.228 -4.676 -11.417 1.00 96.19 94 ASP A C 1
ATOM 682 O O . ASP A 1 94 ? 0.263 -3.997 -11.773 1.00 96.19 94 ASP A O 1
ATOM 686 N N . SER A 1 95 ? 2.484 -4.285 -11.628 1.00 92.62 95 SER A N 1
ATOM 687 C CA . SER A 1 95 ? 2.816 -3.076 -12.383 1.00 92.62 95 SER A CA 1
ATOM 688 C C . SER A 1 95 ? 2.779 -3.308 -13.898 1.00 92.62 95 SER A C 1
ATOM 690 O O . SER A 1 95 ? 2.989 -2.374 -14.672 1.00 92.62 95 SER A O 1
ATOM 692 N N . GLY A 1 96 ? 2.533 -4.535 -14.353 1.00 91.00 96 GLY A N 1
ATOM 693 C CA . GLY A 1 96 ? 2.523 -4.972 -15.746 1.00 91.00 96 GLY A CA 1
ATOM 694 C C . GLY A 1 96 ? 3.895 -5.377 -16.284 1.00 91.00 96 GLY A C 1
ATOM 695 O O . GLY A 1 96 ? 3.958 -6.097 -17.267 1.00 91.00 96 GLY A O 1
ATOM 696 N N . ASN A 1 97 ? 4.991 -4.929 -15.664 1.00 91.62 97 ASN A N 1
ATOM 697 C CA . ASN A 1 97 ? 6.342 -5.429 -15.950 1.00 91.62 97 ASN A CA 1
ATOM 698 C C . ASN A 1 97 ? 6.860 -6.383 -14.867 1.00 91.62 97 ASN A C 1
ATOM 700 O O . ASN A 1 97 ? 7.816 -7.112 -15.118 1.00 91.62 97 ASN A O 1
ATOM 704 N N . LYS A 1 98 ? 6.282 -6.321 -13.662 1.00 95.81 98 LYS A N 1
ATOM 705 C CA . LYS A 1 98 ? 6.613 -7.154 -12.509 1.00 95.81 98 LYS A CA 1
ATOM 706 C C . LYS A 1 98 ? 5.424 -7.234 -11.556 1.00 95.81 98 LYS A C 1
ATOM 708 O O . LYS A 1 98 ? 4.629 -6.304 -11.446 1.00 95.81 98 LYS A O 1
ATOM 713 N N . SER A 1 99 ? 5.379 -8.314 -10.791 1.00 97.00 99 SER A N 1
ATOM 714 C CA . SER A 1 99 ? 4.525 -8.464 -9.620 1.00 97.00 99 SER A CA 1
ATOM 715 C C . SER A 1 99 ? 5.314 -8.166 -8.347 1.00 97.00 99 SER A C 1
ATOM 717 O O . SER A 1 99 ? 6.456 -8.605 -8.177 1.00 97.00 99 SER A O 1
ATOM 719 N N . TYR A 1 100 ? 4.682 -7.441 -7.431 1.00 98.31 100 TYR A N 1
ATOM 720 C CA . TYR A 1 100 ? 5.221 -7.105 -6.120 1.00 98.31 100 TYR A CA 1
ATOM 721 C C . TYR A 1 100 ? 4.295 -7.663 -5.044 1.00 98.31 100 TYR A C 1
ATOM 723 O O . TYR A 1 100 ? 3.107 -7.353 -5.045 1.00 98.31 100 TYR A O 1
ATOM 731 N N . LEU A 1 101 ? 4.835 -8.449 -4.112 1.00 98.50 101 LEU A N 1
ATOM 732 C CA . LEU A 1 101 ? 4.125 -8.903 -2.914 1.00 98.50 101 LEU A CA 1
ATOM 733 C C . LEU A 1 101 ? 4.731 -8.209 -1.698 1.00 98.50 101 LEU A C 1
ATOM 735 O O . LEU A 1 101 ? 5.816 -8.575 -1.247 1.00 98.50 101 LEU A O 1
ATOM 739 N N . PHE A 1 102 ? 4.038 -7.207 -1.177 1.00 98.62 102 PHE A N 1
ATOM 740 C CA . PHE A 1 102 ? 4.391 -6.523 0.059 1.00 98.62 102 PHE A CA 1
ATOM 741 C C . PHE A 1 102 ? 3.930 -7.339 1.254 1.00 98.62 102 PHE A C 1
ATOM 743 O O . PHE A 1 102 ? 2.880 -7.974 1.203 1.00 98.62 102 PHE A O 1
ATOM 750 N N . TYR A 1 103 ? 4.711 -7.317 2.328 1.00 98.25 103 TYR A N 1
ATOM 751 C CA . TYR A 1 103 ? 4.378 -8.046 3.540 1.00 98.25 103 TYR A CA 1
ATOM 752 C C . TYR A 1 103 ? 5.003 -7.427 4.788 1.00 98.25 103 TYR A C 1
ATOM 754 O O . TYR A 1 103 ? 6.070 -6.807 4.732 1.00 98.25 103 TYR A O 1
ATOM 762 N N . VAL A 1 104 ? 4.353 -7.653 5.930 1.00 97.56 104 VAL A N 1
ATOM 763 C CA . VAL A 1 104 ? 4.880 -7.298 7.255 1.00 97.56 104 VAL A CA 1
ATOM 764 C C . VAL A 1 104 ? 5.543 -8.523 7.864 1.00 97.56 104 VAL A C 1
ATOM 766 O O . VAL A 1 104 ? 4.894 -9.540 8.120 1.00 97.56 104 VAL A O 1
ATOM 769 N N . ASN A 1 105 ? 6.856 -8.447 8.071 1.00 95.31 105 ASN A N 1
ATOM 770 C CA . ASN A 1 105 ? 7.616 -9.558 8.633 1.00 95.31 105 ASN A CA 1
ATOM 771 C C . ASN A 1 105 ? 7.410 -9.684 10.166 1.00 95.31 105 ASN A C 1
ATOM 773 O O . ASN A 1 105 ? 6.814 -8.796 10.782 1.00 95.31 105 ASN A O 1
ATOM 777 N N . PRO A 1 106 ? 7.890 -10.768 10.808 1.00 93.88 106 PRO A N 1
ATOM 778 C CA . PRO A 1 106 ? 7.740 -10.952 12.256 1.00 93.88 106 PRO A CA 1
ATOM 779 C C . PRO A 1 106 ? 8.338 -9.823 13.110 1.00 93.88 106 PRO A C 1
ATOM 781 O O . PRO A 1 106 ? 7.786 -9.513 14.164 1.00 93.88 106 PRO A O 1
ATOM 784 N N . ASP A 1 107 ? 9.391 -9.163 12.618 1.00 94.19 107 ASP A N 1
ATOM 785 C CA . ASP A 1 107 ? 10.040 -8.004 13.253 1.00 94.19 107 ASP A CA 1
ATOM 786 C C . ASP A 1 107 ? 9.294 -6.681 13.001 1.00 94.19 107 ASP A C 1
ATOM 788 O O . ASP A 1 107 ? 9.772 -5.607 13.363 1.00 94.19 107 ASP A O 1
ATOM 792 N N . LYS A 1 108 ? 8.114 -6.754 12.372 1.00 95.81 108 LYS A N 1
ATOM 793 C CA . LYS A 1 108 ? 7.231 -5.627 12.041 1.00 95.81 108 LYS A CA 1
ATOM 794 C C . LYS A 1 108 ? 7.817 -4.646 11.034 1.00 95.81 108 LYS A C 1
ATOM 796 O O . LYS A 1 108 ? 7.367 -3.506 10.951 1.00 95.81 108 LYS A O 1
ATOM 801 N N . ASN A 1 109 ? 8.772 -5.093 10.227 1.00 97.06 109 ASN A N 1
ATOM 802 C CA . ASN A 1 109 ? 9.305 -4.309 9.121 1.00 97.06 109 ASN A CA 1
ATOM 803 C C . ASN A 1 109 ? 8.566 -4.636 7.820 1.00 97.06 109 ASN A C 1
ATOM 805 O O . ASN A 1 109 ? 8.302 -5.803 7.504 1.00 97.06 109 ASN A O 1
ATOM 809 N N . LEU A 1 110 ? 8.284 -3.596 7.042 1.00 97.75 110 LEU A N 1
ATOM 810 C CA . LEU A 1 110 ? 7.692 -3.698 5.718 1.00 97.75 110 LEU A CA 1
ATOM 811 C C . LEU A 1 110 ? 8.750 -4.163 4.710 1.00 97.75 110 LEU A C 1
ATOM 813 O O . LEU A 1 110 ? 9.826 -3.582 4.556 1.00 97.75 110 LEU A O 1
ATOM 817 N N . SER A 1 111 ? 8.458 -5.257 4.023 1.00 98.00 111 SER A N 1
ATOM 818 C CA . SER A 1 111 ? 9.328 -5.873 3.021 1.00 98.00 111 SER A CA 1
ATOM 819 C C . SER A 1 111 ? 8.516 -6.223 1.781 1.00 98.00 111 SER A C 1
ATOM 821 O O . SER A 1 111 ? 7.289 -6.136 1.787 1.00 98.00 111 SER A O 1
ATOM 823 N N . TYR A 1 112 ? 9.194 -6.611 0.704 1.00 98.44 112 TYR A N 1
ATOM 824 C CA . TYR A 1 112 ? 8.509 -7.100 -0.484 1.00 98.44 112 TYR A CA 1
ATOM 825 C C . TYR A 1 112 ? 9.281 -8.189 -1.208 1.00 98.44 112 TYR A C 1
ATOM 827 O O . TYR A 1 112 ? 10.506 -8.295 -1.117 1.00 98.44 112 TYR A O 1
ATOM 835 N N . LEU A 1 113 ? 8.532 -9.005 -1.932 1.00 98.38 113 LEU A N 1
ATOM 836 C CA . LEU A 1 113 ? 9.036 -9.909 -2.946 1.00 98.38 113 LEU A CA 1
ATOM 837 C C . LEU A 1 113 ? 8.790 -9.275 -4.315 1.00 98.38 113 LEU A C 1
ATOM 839 O O . LEU A 1 113 ? 7.714 -8.735 -4.561 1.00 98.38 113 LEU A O 1
ATOM 843 N N . GLU A 1 114 ? 9.781 -9.338 -5.194 1.00 98.06 114 GLU A N 1
ATOM 844 C CA . GLU A 1 114 ? 9.692 -8.852 -6.572 1.00 98.06 114 GLU A CA 1
ATOM 845 C C . GLU A 1 114 ? 9.863 -10.032 -7.533 1.00 98.06 114 GLU A C 1
ATOM 847 O O . GLU A 1 114 ? 10.837 -10.784 -7.406 1.00 98.06 114 GLU A O 1
ATOM 852 N N . SER A 1 115 ? 8.939 -10.188 -8.484 1.00 97.88 115 SER A N 1
ATOM 853 C CA . SER A 1 115 ? 9.068 -11.189 -9.546 1.00 97.88 115 SER A CA 1
ATOM 854 C C . SER A 1 115 ? 10.272 -10.883 -10.451 1.00 97.88 115 SER A C 1
ATOM 856 O O . SER A 1 115 ? 10.697 -9.726 -10.572 1.00 97.88 115 SER A O 1
ATOM 858 N N . PRO A 1 116 ? 10.864 -11.897 -11.103 1.00 96.75 116 PRO A N 1
ATOM 859 C CA . PRO A 1 116 ? 11.945 -11.653 -12.055 1.00 96.75 116 PRO A CA 1
ATOM 860 C C . PRO A 1 116 ? 11.473 -10.834 -13.270 1.00 96.75 116 PRO A C 1
ATOM 862 O O . PRO A 1 116 ? 12.229 -9.980 -13.738 1.00 96.75 116 PRO A O 1
ATOM 865 N N . ASP A 1 117 ? 10.236 -11.056 -13.723 1.00 95.19 117 ASP A N 1
ATOM 866 C CA . ASP A 1 117 ? 9.618 -10.440 -14.903 1.00 95.19 117 ASP A CA 1
ATOM 867 C C . ASP A 1 117 ? 8.077 -10.336 -14.782 1.00 95.19 117 ASP A C 1
ATOM 869 O O . ASP A 1 117 ? 7.504 -10.543 -13.704 1.00 95.19 117 ASP A O 1
ATOM 873 N N . ASP A 1 118 ? 7.415 -9.992 -15.888 1.00 93.31 118 ASP A N 1
ATOM 874 C CA . ASP A 1 118 ? 5.971 -9.770 -16.023 1.00 93.31 118 ASP A CA 1
ATOM 875 C C . ASP A 1 118 ? 5.141 -11.058 -16.025 1.00 93.31 118 ASP A C 1
ATOM 877 O O . ASP A 1 118 ? 3.932 -11.015 -15.810 1.00 93.31 118 ASP A O 1
ATOM 881 N N . SER A 1 119 ? 5.775 -12.218 -16.203 1.00 93.44 119 SER A N 1
ATOM 882 C CA . SER A 1 119 ? 5.089 -13.509 -16.140 1.00 93.44 119 SER A CA 1
ATOM 883 C C . SER A 1 119 ? 4.715 -13.903 -14.711 1.00 93.44 119 SER A C 1
ATOM 885 O O . SER A 1 119 ? 3.911 -14.815 -14.508 1.00 93.44 119 SER A O 1
ATOM 887 N N . GLY A 1 120 ? 5.350 -13.273 -13.714 1.00 90.81 120 GLY A N 1
ATOM 888 C CA . GLY A 1 120 ? 5.214 -13.644 -12.308 1.00 90.81 120 GLY A CA 1
ATOM 889 C C . GLY A 1 120 ? 5.749 -15.044 -11.984 1.00 90.81 120 GLY A C 1
ATOM 890 O O . GLY A 1 120 ? 5.491 -15.541 -10.887 1.00 90.81 120 GLY A O 1
ATOM 891 N N . SER A 1 121 ? 6.472 -15.683 -12.912 1.00 90.50 121 SER A N 1
ATOM 892 C CA . SER A 1 121 ? 7.026 -17.030 -12.764 1.00 90.50 121 SER A CA 1
ATOM 893 C C . SER A 1 121 ? 8.503 -17.003 -12.357 1.00 90.50 121 SER A C 1
ATOM 895 O O . SER A 1 121 ? 9.227 -16.065 -12.670 1.00 90.50 121 SER A O 1
ATOM 897 N N . GLY A 1 122 ? 8.957 -18.033 -11.639 1.00 93.88 122 GLY A N 1
ATOM 898 C CA . GLY A 1 122 ? 10.337 -18.143 -11.155 1.00 93.88 122 GLY A CA 1
ATOM 899 C C . GLY A 1 122 ? 10.549 -17.625 -9.729 1.00 93.88 122 GLY A C 1
ATOM 900 O O . GLY A 1 122 ? 9.601 -17.415 -8.971 1.00 93.88 122 GLY A O 1
ATOM 901 N N . ASP A 1 123 ? 11.818 -17.460 -9.354 1.00 96.75 123 ASP A N 1
ATOM 902 C CA . ASP A 1 123 ? 12.206 -17.135 -7.983 1.00 96.75 123 ASP A CA 1
ATOM 903 C C . ASP A 1 123 ? 12.066 -15.640 -7.699 1.00 96.75 123 ASP A C 1
ATOM 905 O O . ASP A 1 123 ? 12.769 -14.795 -8.265 1.00 96.75 123 ASP A O 1
ATOM 909 N N . TYR A 1 124 ? 11.178 -15.312 -6.765 1.00 97.62 124 TYR A N 1
ATOM 910 C CA . TYR A 1 124 ? 11.001 -13.943 -6.316 1.00 97.62 124 TYR A CA 1
ATOM 911 C C . TYR A 1 124 ? 12.189 -13.496 -5.466 1.00 97.62 124 TYR A C 1
ATOM 913 O O . TYR A 1 124 ? 12.655 -14.200 -4.566 1.00 97.62 124 TYR A O 1
ATOM 921 N N . LYS A 1 125 ? 12.645 -12.265 -5.698 1.00 98.06 125 LYS A N 1
ATOM 922 C CA . LYS A 1 125 ? 13.727 -11.663 -4.919 1.00 98.06 125 LYS A CA 1
ATOM 923 C C . LYS A 1 125 ? 13.152 -10.903 -3.737 1.00 98.06 125 LYS A C 1
ATOM 925 O O . LYS A 1 125 ? 12.407 -9.940 -3.912 1.00 98.06 125 LYS A O 1
ATOM 930 N N . ARG A 1 126 ? 13.548 -11.302 -2.529 1.00 97.56 126 ARG A N 1
ATOM 931 C CA . ARG A 1 126 ? 13.240 -10.558 -1.306 1.00 97.56 126 ARG A CA 1
ATOM 932 C C . ARG A 1 126 ? 14.015 -9.244 -1.267 1.00 97.56 126 ARG A C 1
ATOM 934 O O . ARG A 1 126 ? 15.230 -9.226 -1.455 1.00 97.56 126 ARG A O 1
ATOM 941 N N . LYS A 1 127 ? 13.314 -8.160 -0.946 1.00 97.44 127 LYS A N 1
ATOM 942 C CA . LYS A 1 127 ? 13.864 -6.820 -0.739 1.00 97.44 127 LYS A CA 1
ATOM 943 C C . LYS A 1 127 ? 13.231 -6.162 0.488 1.00 97.44 127 LYS A C 1
ATOM 945 O O . LYS A 1 127 ? 12.141 -6.532 0.925 1.00 97.44 127 LYS A O 1
ATOM 950 N N . ARG A 1 128 ? 13.936 -5.180 1.048 1.00 95.44 128 ARG A N 1
ATOM 951 C CA . ARG A 1 128 ? 13.426 -4.303 2.111 1.00 95.44 128 ARG A CA 1
ATOM 952 C C . ARG A 1 128 ? 12.930 -2.996 1.506 1.00 95.44 128 ARG A C 1
ATOM 954 O O . ARG A 1 128 ? 13.475 -2.551 0.493 1.00 95.44 128 ARG A O 1
ATOM 961 N N . ILE A 1 129 ? 11.912 -2.397 2.118 1.00 96.44 129 ILE A N 1
ATOM 962 C CA . ILE A 1 129 ? 11.580 -0.996 1.859 1.00 96.44 129 ILE A CA 1
ATOM 963 C C . ILE A 1 129 ? 12.365 -0.155 2.859 1.00 96.44 129 ILE A C 1
ATOM 965 O O . ILE A 1 129 ? 12.232 -0.355 4.064 1.00 96.44 129 ILE A O 1
ATOM 969 N N . GLN A 1 130 ? 13.183 0.756 2.340 1.00 95.06 130 GLN A N 1
ATOM 970 C CA . GLN A 1 130 ? 14.027 1.645 3.130 1.00 95.06 130 GLN A CA 1
ATOM 971 C C . GLN A 1 130 ? 13.894 3.070 2.610 1.00 95.06 130 GLN A C 1
ATOM 973 O O . GLN A 1 130 ? 13.809 3.274 1.396 1.00 95.06 130 GLN A O 1
ATOM 978 N N . ILE A 1 131 ? 13.886 4.039 3.521 1.00 93.12 131 ILE A N 1
ATOM 979 C CA . ILE A 1 131 ? 13.991 5.463 3.197 1.00 93.12 131 ILE A CA 1
ATOM 980 C C . ILE A 1 131 ? 15.304 5.948 3.804 1.00 93.12 131 ILE A C 1
ATOM 982 O O . ILE A 1 131 ? 15.442 6.025 5.020 1.00 93.12 131 ILE A O 1
ATOM 986 N N . GLY A 1 132 ? 16.290 6.230 2.950 1.00 91.69 132 GLY A N 1
ATOM 987 C CA . GLY A 1 132 ? 17.665 6.407 3.413 1.00 91.69 132 GLY A CA 1
ATOM 988 C C . GLY A 1 132 ? 18.206 5.094 3.984 1.00 91.69 132 GLY A C 1
ATOM 989 O O . GLY A 1 132 ? 18.231 4.086 3.280 1.00 91.69 132 GLY A O 1
ATOM 990 N N . GLU A 1 133 ? 18.619 5.113 5.249 1.00 92.75 133 GLU A N 1
ATOM 991 C CA . GLU A 1 133 ? 19.122 3.934 5.969 1.00 92.75 133 GLU A CA 1
ATOM 992 C C . GLU A 1 133 ? 18.055 3.270 6.855 1.00 92.75 133 GLU A C 1
ATOM 994 O O . GLU A 1 133 ? 18.275 2.171 7.368 1.00 92.75 133 GLU A O 1
ATOM 999 N N . ASP A 1 134 ? 16.888 3.905 7.000 1.00 94.00 134 ASP A N 1
ATOM 1000 C CA . ASP A 1 134 ? 15.852 3.480 7.935 1.00 94.00 134 ASP A CA 1
ATOM 1001 C C . ASP A 1 134 ? 14.912 2.440 7.313 1.00 94.00 134 ASP A C 1
ATOM 1003 O O . ASP A 1 134 ? 14.346 2.637 6.229 1.00 94.00 134 ASP A O 1
ATOM 1007 N N . ASP A 1 135 ? 14.707 1.336 8.037 1.00 96.19 135 ASP A N 1
ATOM 1008 C CA . ASP A 1 135 ? 13.683 0.340 7.727 1.00 96.19 135 ASP A CA 1
ATOM 1009 C C . ASP A 1 135 ? 12.285 0.883 8.085 1.00 96.19 135 ASP A C 1
ATOM 1011 O O . ASP A 1 135 ? 12.078 1.549 9.103 1.00 96.19 135 ASP A O 1
ATOM 1015 N N . ILE A 1 136 ? 11.289 0.562 7.257 1.00 96.50 136 ILE A N 1
ATOM 1016 C CA . ILE A 1 136 ? 9.905 0.981 7.496 1.00 96.50 136 ILE A CA 1
ATOM 1017 C C . ILE A 1 136 ? 9.232 0.052 8.500 1.00 96.50 136 ILE A C 1
ATOM 1019 O O . ILE A 1 136 ? 8.916 -1.096 8.180 1.00 96.50 136 ILE A O 1
ATOM 1023 N N . ARG A 1 137 ? 8.963 0.569 9.700 1.00 97.00 137 ARG A N 1
ATOM 1024 C CA . ARG A 1 137 ? 8.279 -0.167 10.765 1.00 97.00 137 ARG A CA 1
ATOM 1025 C C . ARG A 1 137 ? 6.767 0.052 10.731 1.00 97.00 137 ARG A C 1
ATOM 1027 O O . ARG A 1 137 ? 6.293 1.181 10.615 1.00 97.00 137 ARG A O 1
ATOM 1034 N N . VAL A 1 138 ? 6.025 -1.037 10.883 1.00 97.00 138 VAL A N 1
ATOM 1035 C CA . VAL A 1 138 ? 4.564 -1.074 10.987 1.00 97.00 138 VAL A CA 1
ATOM 1036 C C . VAL A 1 138 ? 4.158 -1.178 12.457 1.00 97.00 138 VAL A C 1
ATOM 1038 O O . VAL A 1 138 ? 4.916 -1.658 13.302 1.00 97.00 138 VAL A O 1
ATOM 1041 N N . SER A 1 139 ? 2.967 -0.688 12.777 1.00 96.88 139 SER A N 1
ATOM 1042 C CA . SER A 1 139 ? 2.418 -0.703 14.122 1.00 96.88 139 SER A CA 1
ATOM 1043 C C . SER A 1 139 ? 2.276 -2.102 14.709 1.00 96.88 139 SER A C 1
ATOM 1045 O O . SER A 1 139 ? 1.958 -3.059 14.010 1.00 96.88 139 SER A O 1
ATOM 1047 N N . ASP A 1 140 ? 2.386 -2.217 16.031 1.00 96.00 140 ASP A N 1
ATOM 1048 C CA . ASP A 1 140 ? 2.073 -3.466 16.725 1.00 96.00 140 ASP A CA 1
ATOM 1049 C C . ASP A 1 140 ? 0.569 -3.749 16.795 1.00 96.00 140 ASP A C 1
ATOM 1051 O O . ASP A 1 140 ? 0.172 -4.907 16.908 1.00 96.00 140 ASP A O 1
ATOM 1055 N N . LYS A 1 141 ? -0.266 -2.707 16.687 1.00 96.19 141 LYS A N 1
ATOM 1056 C CA . LYS A 1 141 ? -1.720 -2.826 16.877 1.00 96.19 141 LYS A CA 1
ATOM 1057 C C . LYS A 1 141 ? -2.530 -2.780 15.584 1.00 96.19 141 LYS A C 1
ATOM 1059 O O . LYS A 1 141 ? -3.684 -3.185 15.582 1.00 96.19 141 LYS A O 1
ATOM 1064 N N . THR A 1 142 ? -1.924 -2.301 14.499 1.00 95.25 142 THR A N 1
ATOM 1065 C CA . THR A 1 142 ? -2.557 -2.193 13.179 1.00 95.25 142 THR A CA 1
ATOM 1066 C C . THR A 1 142 ? -1.534 -2.580 12.121 1.00 95.25 142 THR A C 1
ATOM 1068 O O . THR A 1 142 ? -0.715 -1.765 11.704 1.00 95.25 142 THR A O 1
ATOM 1071 N N . GLN A 1 143 ? -1.533 -3.862 11.754 1.00 93.31 143 GLN A N 1
ATOM 1072 C CA . GLN A 1 143 ? -0.490 -4.475 10.915 1.00 93.31 143 GLN A CA 1
ATOM 1073 C C . GLN A 1 143 ? -0.882 -4.598 9.447 1.00 93.31 143 GLN A C 1
ATOM 1075 O O . GLN A 1 143 ? -0.111 -5.132 8.655 1.00 93.31 143 GLN A O 1
ATOM 1080 N N . GLN A 1 144 ? -2.062 -4.092 9.098 1.00 96.19 144 GLN A N 1
ATOM 1081 C CA . GLN A 1 144 ? -2.575 -4.170 7.745 1.00 96.19 144 GLN A CA 1
ATOM 1082 C C . GLN A 1 144 ? -1.869 -3.187 6.816 1.00 96.19 144 GLN A C 1
ATOM 1084 O O . GLN A 1 144 ? -1.584 -2.042 7.182 1.00 96.19 144 GLN A O 1
ATOM 1089 N N . VAL A 1 145 ? -1.593 -3.656 5.606 1.00 97.81 145 VAL A N 1
ATOM 1090 C CA . VAL A 1 145 ? -0.948 -2.916 4.528 1.00 97.81 145 VAL A CA 1
ATOM 1091 C C . VAL A 1 145 ? -1.866 -2.873 3.314 1.00 97.81 145 VAL A C 1
ATOM 1093 O O . VAL A 1 145 ? -2.575 -3.823 3.000 1.00 97.81 145 VAL A O 1
ATOM 1096 N N . ALA A 1 146 ? -1.845 -1.758 2.593 1.00 98.56 146 ALA A N 1
ATOM 1097 C CA . ALA A 1 146 ? -2.555 -1.623 1.328 1.00 98.56 146 ALA A CA 1
ATOM 1098 C C . ALA A 1 146 ? -1.595 -1.105 0.264 1.00 98.56 146 ALA A C 1
ATOM 1100 O O . ALA A 1 146 ? -0.715 -0.303 0.561 1.00 98.56 146 ALA A O 1
ATOM 1101 N N . ALA A 1 147 ? -1.754 -1.535 -0.981 1.00 98.50 147 ALA A N 1
ATOM 1102 C CA . ALA A 1 147 ? -0.898 -1.087 -2.065 1.00 98.50 147 ALA A CA 1
ATOM 1103 C C . ALA A 1 147 ? -1.702 -0.850 -3.339 1.00 98.50 147 ALA A C 1
ATOM 1105 O O . ALA A 1 147 ? -2.718 -1.497 -3.585 1.00 98.50 147 ALA A O 1
ATOM 1106 N N . ILE A 1 148 ? -1.233 0.097 -4.143 1.00 98.12 148 ILE A N 1
ATOM 1107 C CA . ILE A 1 148 ? -1.794 0.433 -5.453 1.00 98.12 148 ILE A CA 1
ATOM 1108 C C . ILE A 1 148 ? -0.664 0.658 -6.449 1.00 98.12 148 ILE A C 1
ATOM 1110 O O . ILE A 1 148 ? 0.447 1.043 -6.075 1.00 98.12 148 ILE A O 1
ATOM 1114 N N . THR A 1 149 ? -0.971 0.469 -7.728 1.00 97.25 149 THR A N 1
ATOM 1115 C CA . THR A 1 149 ? -0.066 0.807 -8.823 1.00 97.25 149 THR A CA 1
ATOM 1116 C C . THR A 1 149 ? -0.828 1.357 -10.024 1.00 97.25 149 THR A C 1
ATOM 1118 O O . THR A 1 149 ? -1.993 1.016 -10.228 1.00 97.25 149 THR A O 1
ATOM 1121 N N . TRP A 1 150 ? -0.197 2.252 -10.785 1.00 94.69 150 TRP A N 1
ATOM 1122 C CA . TRP A 1 150 ? -0.738 2.803 -12.030 1.00 94.69 150 TRP A CA 1
ATOM 1123 C C . TRP A 1 150 ? 0.381 3.293 -12.959 1.00 94.69 150 TRP A C 1
ATOM 1125 O O . TRP A 1 150 ? 1.539 3.414 -12.554 1.00 94.69 150 TRP A O 1
ATOM 1135 N N . ASN A 1 151 ? 0.028 3.608 -14.207 1.00 92.75 151 ASN A N 1
ATOM 1136 C CA . ASN A 1 151 ? 0.928 4.261 -15.159 1.00 92.75 151 ASN A CA 1
ATOM 1137 C C . ASN A 1 151 ? 0.721 5.770 -15.074 1.00 92.75 151 ASN A C 1
ATOM 1139 O O . ASN A 1 151 ? -0.376 6.255 -15.353 1.00 92.75 151 ASN A O 1
ATOM 1143 N N . GLN A 1 152 ? 1.753 6.520 -14.701 1.00 84.88 152 GLN A N 1
ATOM 1144 C CA . GLN A 1 152 ? 1.652 7.973 -14.580 1.00 84.88 152 GLN A CA 1
ATOM 1145 C C . GLN A 1 152 ? 1.415 8.650 -15.935 1.00 84.88 152 GLN A C 1
ATOM 1147 O O . GLN A 1 152 ? 0.719 9.658 -16.005 1.00 84.88 152 GLN A O 1
ATOM 1152 N N . ASN A 1 153 ? 2.005 8.108 -16.997 1.00 82.62 153 ASN A N 1
ATOM 1153 C CA . ASN A 1 153 ? 1.988 8.671 -18.339 1.00 82.62 153 ASN A CA 1
ATOM 1154 C C . ASN A 1 153 ? 2.007 7.561 -19.403 1.00 82.62 153 ASN A C 1
ATOM 1156 O O . ASN A 1 153 ? 2.232 6.386 -19.097 1.00 82.62 153 ASN A O 1
ATOM 1160 N N . ASP A 1 154 ? 1.827 7.958 -20.663 1.00 79.38 154 ASP A N 1
ATOM 1161 C CA . ASP A 1 154 ? 1.864 7.051 -21.819 1.00 79.38 154 ASP A CA 1
ATOM 1162 C C . ASP A 1 154 ? 3.257 6.455 -22.067 1.00 79.38 154 ASP A C 1
ATOM 1164 O O . ASP A 1 154 ? 3.383 5.400 -22.683 1.00 79.38 154 ASP A O 1
ATOM 1168 N N . ALA A 1 155 ? 4.310 7.088 -21.533 1.00 80.12 155 ALA A N 1
ATOM 1169 C CA . ALA A 1 155 ? 5.668 6.547 -21.556 1.00 80.12 155 ALA A CA 1
ATOM 1170 C C . ALA A 1 155 ? 5.840 5.324 -20.631 1.00 80.12 155 ALA A C 1
ATOM 1172 O O . ALA A 1 155 ? 6.897 4.697 -20.630 1.00 80.12 155 ALA A O 1
ATOM 1173 N N . GLY A 1 156 ? 4.809 4.964 -19.858 1.00 85.06 156 GLY A N 1
ATOM 1174 C CA . GLY A 1 156 ? 4.783 3.747 -19.056 1.00 85.06 156 GLY A CA 1
ATOM 1175 C C . GLY A 1 156 ? 5.490 3.868 -17.709 1.00 85.06 156 GLY A C 1
ATOM 1176 O O . GLY A 1 156 ? 5.744 2.836 -17.084 1.00 85.06 156 GLY A O 1
ATOM 1177 N N . THR A 1 157 ? 5.784 5.086 -17.230 1.00 91.50 157 THR A N 1
ATOM 1178 C CA . THR A 1 157 ? 6.353 5.285 -15.889 1.00 91.50 157 THR A CA 1
ATOM 1179 C C . THR A 1 157 ? 5.399 4.715 -14.841 1.00 91.50 157 THR A C 1
ATOM 1181 O O . THR A 1 157 ? 4.290 5.222 -14.653 1.00 91.50 157 THR A O 1
ATOM 1184 N N . LYS A 1 158 ? 5.827 3.643 -14.169 1.00 94.31 158 LYS A N 1
ATOM 1185 C CA . LYS A 1 158 ? 5.036 2.953 -13.146 1.00 94.31 158 LYS A CA 1
ATOM 1186 C C . LYS A 1 158 ? 5.125 3.677 -11.820 1.00 94.31 158 LYS A C 1
ATOM 1188 O O . LYS A 1 158 ? 6.209 4.034 -11.373 1.00 94.31 158 LYS A O 1
ATOM 1193 N N . GLU A 1 159 ? 3.990 3.829 -11.172 1.00 95.81 159 GLU A N 1
ATOM 1194 C CA . GLU A 1 159 ? 3.896 4.332 -9.814 1.00 95.81 159 GLU A CA 1
ATOM 1195 C C . GLU A 1 159 ? 3.431 3.202 -8.913 1.00 95.81 159 GLU A C 1
ATOM 1197 O O . GLU A 1 159 ? 2.505 2.471 -9.258 1.00 95.81 159 GLU A O 1
ATOM 1202 N N . ILE A 1 160 ? 4.071 3.055 -7.759 1.00 97.69 160 ILE A N 1
ATOM 1203 C CA . ILE A 1 160 ? 3.645 2.148 -6.697 1.00 97.69 160 ILE A CA 1
ATOM 1204 C C . ILE A 1 160 ? 3.548 2.957 -5.411 1.00 97.69 160 ILE A C 1
ATOM 1206 O O . ILE A 1 160 ? 4.437 3.755 -5.093 1.00 97.69 160 ILE A O 1
ATOM 1210 N N . ARG A 1 161 ? 2.456 2.771 -4.673 1.00 97.69 161 ARG A N 1
ATOM 1211 C CA . ARG A 1 161 ? 2.262 3.347 -3.340 1.00 97.69 161 ARG A CA 1
ATOM 1212 C C . ARG A 1 161 ? 1.905 2.228 -2.386 1.00 97.69 161 ARG A C 1
ATOM 1214 O O . ARG A 1 161 ? 1.059 1.400 -2.719 1.00 97.69 161 ARG A O 1
ATOM 1221 N N . VAL A 1 162 ? 2.542 2.221 -1.222 1.00 98.38 162 VAL A N 1
ATOM 1222 C CA . VAL A 1 162 ? 2.217 1.307 -0.129 1.00 98.38 162 VAL A CA 1
ATOM 1223 C C . VAL A 1 162 ? 1.832 2.136 1.081 1.00 98.38 162 VAL A C 1
ATOM 1225 O O . VAL A 1 162 ? 2.567 3.026 1.511 1.00 98.38 162 VAL A O 1
ATOM 1228 N N . TYR A 1 163 ? 0.658 1.837 1.606 1.00 98.06 163 TYR A N 1
ATOM 1229 C CA . TYR A 1 163 ? 0.063 2.456 2.769 1.00 98.06 163 TYR A CA 1
ATOM 1230 C C . TYR A 1 163 ? 0.189 1.514 3.950 1.00 98.06 163 TYR A C 1
ATOM 1232 O O . TYR A 1 163 ? -0.036 0.309 3.826 1.00 98.06 163 TYR A O 1
ATOM 1240 N N . TYR A 1 164 ? 0.554 2.076 5.091 1.00 97.69 164 TYR A N 1
ATOM 1241 C CA . TYR A 1 164 ? 0.756 1.338 6.327 1.00 97.69 164 TYR A CA 1
ATOM 1242 C C . TYR A 1 164 ? 0.457 2.244 7.519 1.00 97.69 164 TYR A C 1
ATOM 1244 O O . TYR A 1 164 ? 0.366 3.467 7.382 1.00 97.69 164 TYR A O 1
ATOM 1252 N N . VAL A 1 165 ? 0.309 1.641 8.693 1.00 97.00 165 VAL A N 1
ATOM 1253 C CA . VAL A 1 165 ? 0.176 2.370 9.954 1.00 97.00 165 VAL A CA 1
ATOM 1254 C C . VAL A 1 165 ? 1.484 2.254 10.724 1.00 97.00 165 VAL A C 1
ATOM 1256 O O . VAL A 1 165 ? 1.988 1.151 10.922 1.00 97.00 165 VAL A O 1
ATOM 1259 N N . ASP A 1 166 ? 2.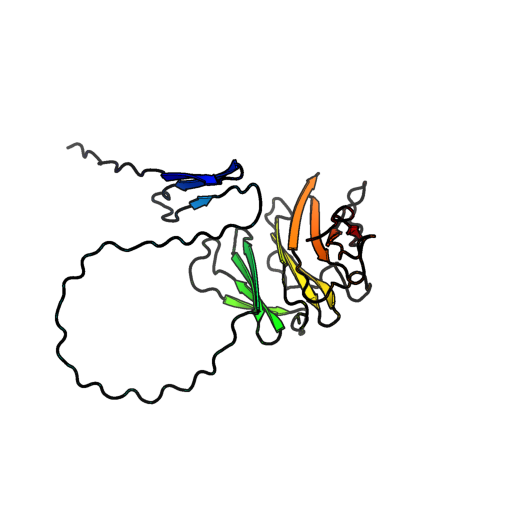058 3.380 11.139 1.00 96.06 166 ASP A N 1
ATOM 1260 C CA . ASP A 1 166 ? 3.313 3.400 11.894 1.00 96.06 166 ASP A CA 1
ATOM 1261 C C . ASP A 1 166 ? 3.115 3.031 13.384 1.00 96.06 166 ASP A C 1
ATOM 1263 O O . ASP A 1 166 ? 1.980 2.927 13.870 1.00 96.06 166 ASP A O 1
ATOM 1267 N N . PRO A 1 167 ? 4.196 2.833 14.165 1.00 95.94 167 PRO A N 1
ATOM 1268 C CA . PRO A 1 167 ? 4.089 2.561 15.601 1.00 95.94 167 PRO A CA 1
ATOM 1269 C C . PRO A 1 167 ? 3.319 3.623 16.402 1.00 95.94 167 PRO A C 1
ATOM 1271 O O . PRO A 1 167 ? 2.769 3.308 17.454 1.00 95.94 167 PRO A O 1
ATOM 1274 N N . GLY A 1 168 ? 3.227 4.856 15.896 1.00 94.25 168 GLY A N 1
ATOM 1275 C CA . GLY A 1 168 ? 2.436 5.946 16.465 1.00 94.25 168 GLY A CA 1
ATOM 1276 C C . GLY A 1 168 ? 0.957 5.939 16.060 1.00 94.25 168 GLY A C 1
ATOM 1277 O O . GLY A 1 168 ? 0.265 6.918 16.335 1.00 94.25 168 GLY A O 1
ATOM 1278 N N . GLN A 1 169 ? 0.467 4.868 15.422 1.00 94.88 169 GLN A N 1
ATOM 1279 C CA . GLN A 1 169 ? -0.895 4.733 14.886 1.00 94.88 169 GLN A CA 1
ATOM 1280 C C . GLN A 1 169 ? -1.234 5.717 13.763 1.00 94.88 169 GLN A C 1
ATOM 1282 O O . GLN A 1 169 ? -2.407 5.966 13.488 1.00 94.88 169 GLN A O 1
ATOM 1287 N N . LYS A 1 170 ? -0.238 6.293 13.086 1.00 94.56 170 LYS A N 1
ATOM 1288 C CA . LYS A 1 170 ? -0.479 7.245 11.999 1.00 94.56 170 LYS A CA 1
ATOM 1289 C C . LYS A 1 170 ? -0.474 6.521 10.662 1.00 94.56 170 LYS A C 1
ATOM 1291 O O . LYS A 1 170 ? 0.386 5.682 10.409 1.00 94.56 170 LYS A O 1
ATOM 1296 N N . LEU A 1 171 ? -1.421 6.872 9.797 1.00 95.62 171 LEU A N 1
ATOM 1297 C CA . LEU A 1 171 ? -1.432 6.428 8.408 1.00 95.62 171 LEU A CA 1
ATOM 1298 C C . LEU A 1 171 ? -0.279 7.091 7.645 1.00 95.62 171 LEU A C 1
ATOM 1300 O O . LEU A 1 171 ? -0.138 8.317 7.668 1.00 95.62 171 LEU A O 1
ATOM 1304 N N . ARG A 1 172 ? 0.528 6.279 6.968 1.00 95.44 172 ARG A N 1
ATOM 1305 C CA . ARG A 1 172 ? 1.731 6.687 6.236 1.00 95.44 172 ARG A CA 1
ATOM 1306 C C . ARG A 1 172 ? 1.717 6.119 4.821 1.00 95.44 172 ARG A C 1
ATOM 1308 O O . ARG A 1 172 ? 0.977 5.184 4.515 1.00 95.44 172 ARG A O 1
ATOM 1315 N N . GLU A 1 173 ? 2.559 6.684 3.966 1.00 95.69 173 GLU A N 1
ATOM 1316 C CA . GLU A 1 173 ? 2.753 6.263 2.578 1.00 95.69 173 GLU A CA 1
ATOM 1317 C C . GLU A 1 173 ? 4.246 6.162 2.261 1.00 95.69 173 GLU A C 1
ATOM 1319 O O . GLU A 1 173 ? 5.025 7.060 2.586 1.00 95.69 173 GLU A O 1
ATOM 1324 N N . VAL A 1 174 ? 4.630 5.085 1.581 1.00 96.69 174 VAL A N 1
ATOM 1325 C CA . VAL A 1 174 ? 5.914 4.969 0.884 1.00 96.69 174 VAL A CA 1
ATOM 1326 C C . VAL A 1 174 ? 5.675 4.802 -0.609 1.00 96.69 174 VAL A C 1
ATOM 1328 O O . VAL A 1 174 ? 4.750 4.111 -1.045 1.00 96.69 174 VAL A O 1
ATOM 1331 N N . CYS A 1 175 ? 6.517 5.452 -1.400 1.00 96.69 175 CYS A N 1
ATOM 1332 C CA . CYS A 1 175 ? 6.336 5.603 -2.834 1.00 96.69 175 CYS A CA 1
ATOM 1333 C C . CYS A 1 175 ? 7.524 5.039 -3.606 1.00 96.69 175 CYS A C 1
ATOM 1335 O O . CYS A 1 175 ? 8.670 5.160 -3.171 1.00 96.69 175 CYS A O 1
ATOM 1337 N N . LYS A 1 176 ? 7.250 4.503 -4.794 1.00 96.31 176 LYS A N 1
ATOM 1338 C CA . LYS A 1 176 ? 8.256 4.182 -5.805 1.00 96.31 176 LYS A CA 1
ATOM 1339 C C . LYS A 1 176 ? 7.762 4.631 -7.179 1.00 96.31 176 LYS A C 1
ATOM 1341 O O . LYS A 1 176 ? 6.630 4.320 -7.549 1.00 96.31 176 LYS A O 1
ATOM 1346 N N . THR A 1 177 ? 8.626 5.321 -7.921 1.00 95.25 177 THR A N 1
ATOM 1347 C CA . THR A 1 177 ? 8.361 5.804 -9.285 1.00 95.25 177 THR A CA 1
ATOM 1348 C C . THR A 1 177 ? 9.397 5.217 -10.237 1.00 95.25 177 THR A C 1
ATOM 1350 O O . THR A 1 177 ? 10.592 5.484 -10.105 1.00 95.25 177 THR A O 1
ATOM 1353 N N . GLY A 1 178 ? 8.952 4.395 -11.186 1.00 93.25 178 GLY A N 1
ATOM 1354 C CA . GLY A 1 178 ? 9.824 3.625 -12.070 1.00 93.25 178 GLY A CA 1
ATOM 1355 C C . GLY A 1 178 ? 10.866 2.829 -11.279 1.00 93.25 178 GLY A C 1
ATOM 1356 O O . GLY A 1 178 ? 10.553 2.170 -10.283 1.00 93.25 178 GLY A O 1
ATOM 1357 N N . ASP A 1 179 ? 12.128 2.940 -11.689 1.00 92.56 179 ASP A N 1
ATOM 1358 C CA . ASP A 1 179 ? 13.246 2.257 -11.034 1.00 92.56 179 ASP A CA 1
ATOM 1359 C C . ASP A 1 179 ? 13.861 3.039 -9.862 1.00 92.56 179 ASP A C 1
ATOM 1361 O O . ASP A 1 179 ? 14.727 2.502 -9.168 1.00 92.56 179 ASP A O 1
ATOM 1365 N N . ALA A 1 180 ? 13.387 4.258 -9.574 1.00 94.75 180 ALA A N 1
ATOM 1366 C CA . ALA A 1 180 ? 13.936 5.100 -8.511 1.00 94.75 180 ALA A CA 1
ATOM 1367 C C . ALA A 1 180 ? 13.842 4.435 -7.119 1.00 94.75 180 ALA A C 1
ATOM 1369 O O . ALA A 1 180 ? 12.974 3.579 -6.901 1.00 94.75 180 ALA A O 1
ATOM 1370 N N . PRO A 1 181 ? 14.713 4.801 -6.158 1.00 96.06 181 PRO A N 1
ATOM 1371 C CA . PRO A 1 181 ? 14.601 4.340 -4.776 1.00 96.06 181 PRO A CA 1
ATOM 1372 C C . PRO A 1 181 ? 13.238 4.661 -4.149 1.00 96.06 181 PRO A C 1
ATOM 1374 O O . PRO A 1 181 ? 12.511 5.541 -4.612 1.00 96.06 181 PRO A O 1
ATOM 1377 N N . TRP A 1 182 ? 12.905 3.942 -3.077 1.00 97.31 182 TRP A N 1
ATOM 1378 C CA . TRP A 1 182 ? 11.725 4.252 -2.274 1.00 97.31 182 TRP A CA 1
ATOM 1379 C C . TRP A 1 182 ? 11.886 5.612 -1.586 1.00 97.31 182 TRP A C 1
ATOM 1381 O O . TRP A 1 182 ? 12.985 5.979 -1.169 1.00 97.31 182 TRP A O 1
ATOM 1391 N N . TYR A 1 183 ? 10.789 6.353 -1.461 1.00 95.31 183 TYR A N 1
ATOM 1392 C CA . TYR A 1 183 ? 10.760 7.654 -0.793 1.00 95.31 183 TYR A CA 1
ATOM 1393 C C . TYR A 1 183 ? 9.478 7.837 0.027 1.00 95.31 183 TYR A C 1
ATOM 1395 O O . TYR A 1 183 ? 8.486 7.137 -0.187 1.00 95.31 183 TYR A O 1
ATOM 1403 N N . GLU A 1 184 ? 9.499 8.771 0.983 1.00 93.62 184 GLU A N 1
ATOM 1404 C CA . GLU A 1 184 ? 8.328 9.076 1.814 1.00 93.62 184 GLU A CA 1
ATOM 1405 C C . GLU A 1 184 ? 7.251 9.780 0.985 1.00 93.62 184 GLU A C 1
ATOM 1407 O O . GLU A 1 184 ? 7.517 10.750 0.271 1.00 93.62 184 GLU A O 1
ATOM 1412 N N . GLY A 1 185 ? 6.021 9.287 1.088 1.00 91.19 185 GLY A N 1
ATOM 1413 C CA . GLY A 1 185 ? 4.864 9.891 0.460 1.00 91.19 185 GLY A CA 1
ATOM 1414 C C . GLY A 1 185 ? 4.373 11.158 1.150 1.00 91.19 185 GLY A C 1
ATOM 1415 O O . GLY A 1 185 ? 4.869 11.605 2.183 1.00 91.19 185 GLY A O 1
ATOM 1416 N N . SER A 1 186 ? 3.344 11.751 0.554 1.00 88.38 186 SER A N 1
ATOM 1417 C CA . SER A 1 186 ? 2.718 12.959 1.106 1.00 88.38 186 SER A CA 1
ATOM 1418 C C . SER A 1 186 ? 1.747 12.631 2.240 1.00 88.38 186 SER A C 1
ATOM 1420 O O . SER A 1 186 ? 1.525 13.465 3.125 1.00 88.38 186 SER A O 1
ATOM 1422 N N . LEU A 1 187 ? 1.189 11.413 2.242 1.00 88.00 187 LEU A N 1
ATOM 1423 C CA . LEU A 1 187 ? 0.288 10.957 3.292 1.00 88.00 187 LEU A CA 1
ATOM 1424 C C . LEU A 1 187 ? 1.059 10.757 4.591 1.00 88.00 187 LEU A C 1
ATOM 1426 O O . LEU A 1 187 ? 1.903 9.871 4.716 1.00 88.00 187 LEU A O 1
ATOM 1430 N N . GLY A 1 188 ? 0.733 11.597 5.567 1.00 71.56 188 GLY A N 1
ATOM 1431 C CA . GLY A 1 188 ? 1.285 11.495 6.905 1.00 71.56 188 GLY A CA 1
ATOM 1432 C C . GLY A 1 188 ? 2.742 11.922 7.020 1.00 71.56 188 GLY A C 1
ATOM 1433 O O . GLY A 1 188 ? 3.320 11.596 8.044 1.00 71.56 188 GLY A O 1
ATOM 1434 N N . SER A 1 189 ? 3.331 12.643 6.052 1.00 71.00 189 SER A N 1
ATOM 1435 C CA . SER A 1 189 ? 4.710 13.159 6.166 1.00 71.00 189 SER A CA 1
ATOM 1436 C C . SER A 1 189 ? 4.962 13.845 7.518 1.00 71.00 189 SER A C 1
ATOM 1438 O O . SER A 1 189 ? 4.088 14.538 8.046 1.00 71.00 189 SER A O 1
ATOM 1440 N N . ALA A 1 190 ? 6.165 13.673 8.083 1.00 56.25 190 ALA A N 1
ATOM 1441 C CA . ALA A 1 190 ? 6.525 14.096 9.449 1.00 56.25 190 ALA A CA 1
ATOM 1442 C C . ALA A 1 190 ? 6.209 15.569 9.795 1.00 56.25 190 ALA A C 1
ATOM 1444 O O . ALA A 1 190 ? 6.116 15.929 10.965 1.00 56.25 190 ALA A O 1
ATOM 1445 N N . LYS A 1 191 ? 6.015 16.425 8.785 1.00 58.28 191 LYS A N 1
ATOM 1446 C CA . LYS A 1 191 ? 5.686 17.845 8.952 1.00 58.28 191 LYS A CA 1
ATOM 1447 C C . LYS A 1 191 ? 4.208 18.116 9.255 1.00 58.28 191 LYS A C 1
ATOM 1449 O O . LYS A 1 191 ? 3.881 19.255 9.577 1.00 58.28 191 LYS A O 1
ATOM 1454 N N . LYS A 1 192 ? 3.308 17.129 9.141 1.00 60.62 192 LYS A N 1
ATOM 1455 C CA . LYS A 1 192 ? 1.878 17.295 9.444 1.00 60.62 192 LYS A CA 1
ATOM 1456 C C . LYS A 1 192 ? 1.295 16.014 10.067 1.00 60.62 192 LYS A C 1
ATOM 1458 O O . LYS A 1 192 ? 1.047 15.034 9.370 1.00 60.62 192 LYS A O 1
ATOM 1463 N N . GLU A 1 193 ? 1.015 16.029 11.371 1.00 59.38 193 GLU A N 1
ATOM 1464 C CA . GLU A 1 193 ? 0.150 15.015 11.990 1.00 59.38 193 GLU A CA 1
ATOM 1465 C C . GLU A 1 193 ? -1.261 15.163 11.427 1.00 59.38 193 GLU A C 1
ATOM 1467 O O . GLU A 1 193 ? -1.872 16.214 11.616 1.00 59.38 193 GLU A O 1
ATOM 1472 N N . LYS A 1 194 ? -1.799 14.166 10.717 1.00 75.06 194 LYS A N 1
ATOM 1473 C CA . LYS A 1 194 ? -3.163 14.323 10.185 1.00 75.06 194 LYS A CA 1
ATOM 1474 C C . LYS A 1 194 ? -4.105 13.145 10.418 1.00 75.06 194 LYS A C 1
ATOM 1476 O O . LYS A 1 194 ? -5.306 13.383 10.576 1.00 75.06 194 LYS A O 1
ATOM 1481 N N . HIS A 1 195 ? -3.626 11.899 10.471 1.00 90.62 195 HIS A N 1
ATOM 1482 C CA . HIS A 1 195 ? -4.527 10.741 10.377 1.00 90.62 195 HIS A CA 1
ATOM 1483 C C . HIS A 1 195 ? -4.128 9.583 11.297 1.00 90.62 195 HIS A C 1
ATOM 1485 O O . HIS A 1 195 ? -3.409 8.677 10.886 1.00 90.62 195 HIS A O 1
ATOM 1491 N N . THR A 1 196 ? -4.620 9.612 12.535 1.00 94.38 196 THR A N 1
ATOM 1492 C CA . THR A 1 196 ? -4.526 8.472 13.456 1.00 94.38 196 THR A CA 1
ATOM 1493 C C . THR A 1 196 ? -5.589 7.432 13.111 1.00 94.38 196 THR A C 1
ATOM 1495 O O . THR A 1 196 ? -6.763 7.776 12.954 1.00 94.38 196 THR A O 1
ATOM 1498 N N . ILE A 1 197 ? -5.181 6.175 12.991 1.00 95.50 197 ILE A N 1
ATOM 1499 C CA . ILE A 1 197 ? -6.032 5.032 12.657 1.00 95.50 197 ILE A CA 1
ATOM 1500 C C . ILE A 1 197 ? -6.448 4.305 13.939 1.00 95.50 197 ILE A C 1
ATOM 1502 O O . ILE A 1 197 ? -5.711 4.296 14.925 1.00 95.50 197 ILE A O 1
ATOM 1506 N N . GLU A 1 198 ? -7.667 3.767 13.945 1.00 96.00 198 GLU A N 1
ATOM 1507 C CA . GLU A 1 198 ? -8.198 2.996 15.069 1.00 96.00 198 GLU A CA 1
ATOM 1508 C C . GLU A 1 198 ? -7.452 1.664 15.212 1.00 96.00 198 GLU A C 1
ATOM 1510 O O . GLU A 1 198 ? -7.087 1.027 14.216 1.00 96.00 198 GLU A O 1
ATOM 1515 N N . GLU A 1 199 ? -7.212 1.246 16.453 1.00 95.94 199 GLU A N 1
ATOM 1516 C CA . GLU A 1 199 ? -6.425 0.046 16.738 1.00 95.94 199 GLU A CA 1
ATOM 1517 C C . GLU A 1 199 ? -7.159 -1.203 16.229 1.00 95.94 199 GLU A C 1
ATOM 1519 O O . GLU A 1 199 ? -8.368 -1.342 16.400 1.00 95.94 199 GLU A O 1
ATOM 1524 N N . GLY A 1 200 ? -6.440 -2.110 15.563 1.00 93.06 200 GLY A N 1
ATOM 1525 C CA . GLY A 1 200 ? -7.018 -3.326 14.982 1.00 93.06 200 GLY A CA 1
ATOM 1526 C C . GLY A 1 200 ? -7.877 -3.107 13.730 1.00 93.06 200 GLY A C 1
ATOM 1527 O O . GLY A 1 200 ? -8.402 -4.079 13.190 1.00 93.06 200 GLY A O 1
ATOM 1528 N N . SER A 1 201 ? -8.024 -1.868 13.250 1.00 94.19 201 SER A N 1
ATOM 1529 C CA . SER A 1 201 ? -8.801 -1.581 12.041 1.00 94.19 201 SER A CA 1
ATOM 1530 C C . SER A 1 201 ? -8.021 -1.849 10.754 1.00 94.19 201 SER A C 1
ATOM 1532 O O . SER A 1 201 ? -6.794 -1.789 10.719 1.00 94.19 201 SER A O 1
ATOM 1534 N N . SER A 1 202 ? -8.755 -2.102 9.671 1.00 95.12 202 SER A N 1
ATOM 1535 C CA . SE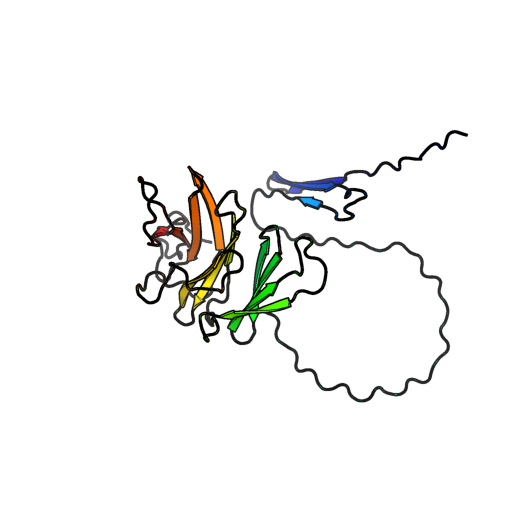R A 1 202 ? -8.178 -2.361 8.353 1.00 95.12 202 SER A CA 1
ATOM 1536 C C . SER A 1 202 ? -8.048 -1.133 7.490 1.00 95.12 202 SER A C 1
ATOM 1538 O O . SER A 1 202 ? -8.842 -0.196 7.578 1.00 95.12 202 SER A O 1
ATOM 1540 N N . ILE A 1 203 ? -7.044 -1.182 6.616 1.00 97.50 203 ILE A N 1
ATOM 1541 C CA . ILE A 1 203 ? -6.864 -0.209 5.552 1.00 97.50 203 ILE A CA 1
ATOM 1542 C C . ILE A 1 203 ? -7.017 -0.872 4.189 1.00 97.50 203 ILE A C 1
ATOM 1544 O O . ILE A 1 203 ? -6.704 -2.044 3.999 1.00 97.50 203 ILE A O 1
ATOM 1548 N N . SER A 1 204 ? -7.509 -0.104 3.227 1.00 98.06 204 SER A N 1
ATOM 1549 C CA . SER A 1 204 ? -7.604 -0.504 1.824 1.00 98.06 204 SER A CA 1
ATOM 1550 C C . SER A 1 204 ? -7.274 0.694 0.951 1.00 98.06 204 SER A C 1
ATOM 1552 O O . SER A 1 204 ? -7.412 1.834 1.391 1.00 98.06 204 SER A O 1
ATOM 1554 N N . ALA A 1 205 ? -6.838 0.475 -0.283 1.00 98.00 205 ALA A N 1
ATOM 1555 C CA . ALA A 1 205 ? -6.485 1.563 -1.178 1.00 98.00 205 ALA A CA 1
ATOM 1556 C C . ALA A 1 205 ? -6.971 1.303 -2.599 1.00 98.00 205 ALA A C 1
ATOM 1558 O O . ALA A 1 205 ? -7.008 0.173 -3.075 1.00 98.00 205 ALA A O 1
ATOM 1559 N N . THR A 1 206 ? -7.342 2.381 -3.280 1.00 96.81 206 THR A N 1
ATOM 1560 C CA . THR A 1 206 ? -7.742 2.357 -4.687 1.00 96.81 206 THR A CA 1
ATOM 1561 C C . THR A 1 206 ? -7.161 3.561 -5.406 1.00 96.81 206 THR A C 1
ATOM 1563 O O . THR A 1 206 ? -7.032 4.642 -4.826 1.00 96.81 206 THR A O 1
ATOM 1566 N N . VAL A 1 207 ? -6.883 3.386 -6.690 1.00 94.19 207 VAL A N 1
ATOM 1567 C CA . VAL A 1 207 ? -6.503 4.458 -7.605 1.00 94.19 207 VAL A CA 1
ATOM 1568 C C . VAL A 1 207 ? -7.585 4.610 -8.666 1.00 94.19 207 VAL A C 1
ATOM 1570 O O . VAL A 1 207 ? -8.124 3.623 -9.163 1.00 94.19 207 VAL A O 1
ATOM 1573 N N . HIS A 1 208 ? -7.945 5.849 -8.987 1.00 89.94 208 HIS A N 1
ATOM 1574 C CA . HIS A 1 208 ? -8.962 6.149 -9.987 1.00 89.94 208 HIS A CA 1
ATOM 1575 C C . HIS A 1 208 ? -8.425 7.150 -11.001 1.00 89.94 208 HIS A C 1
ATOM 1577 O O . HIS A 1 208 ? -7.990 8.237 -10.618 1.00 89.94 208 HIS A O 1
ATOM 1583 N N . TYR A 1 209 ? -8.492 6.797 -12.284 1.00 86.81 209 TYR A N 1
ATOM 1584 C CA . TYR A 1 209 ? -8.144 7.712 -13.364 1.00 86.81 209 TYR A CA 1
ATOM 1585 C C . TYR A 1 209 ? -9.073 8.926 -13.337 1.00 86.81 209 TYR A C 1
ATOM 1587 O O . TYR A 1 209 ? -10.291 8.808 -13.459 1.00 86.81 209 TYR A O 1
ATOM 1595 N N . TYR A 1 210 ? -8.478 10.093 -13.152 1.00 80.31 210 TYR A N 1
ATOM 1596 C CA . TYR A 1 210 ? -9.105 11.392 -13.288 1.00 80.31 210 TYR A CA 1
ATOM 1597 C C . TYR A 1 210 ? -8.708 11.988 -14.641 1.00 80.31 210 TYR A C 1
ATOM 1599 O O . TYR A 1 210 ? -7.656 11.673 -15.191 1.00 80.31 210 TYR A O 1
ATOM 1607 N N . ARG A 1 211 ? -9.570 12.840 -15.197 1.00 79.38 211 ARG A N 1
ATOM 1608 C CA . ARG A 1 211 ? -9.400 13.419 -16.539 1.00 79.38 211 ARG A CA 1
ATOM 1609 C C . ARG A 1 211 ? -7.986 13.980 -16.756 1.00 79.38 211 ARG A C 1
ATOM 1611 O O . ARG A 1 211 ? -7.336 14.432 -15.813 1.00 79.38 211 ARG A O 1
ATOM 1618 N N . ASP A 1 212 ? -7.549 13.969 -18.012 1.00 83.38 212 ASP A N 1
ATOM 1619 C CA . ASP A 1 212 ? -6.288 14.572 -18.460 1.00 83.38 212 ASP A CA 1
ATOM 1620 C C . ASP A 1 212 ? -5.032 13.950 -17.823 1.00 83.38 212 ASP A C 1
ATOM 1622 O O . ASP A 1 212 ? -4.106 14.652 -17.416 1.00 83.38 212 ASP A O 1
ATOM 1626 N N . GLY A 1 213 ? -4.998 12.618 -17.711 1.00 79.00 213 GLY A N 1
ATOM 1627 C CA . GLY A 1 213 ? -3.806 11.900 -17.239 1.00 79.00 213 GLY A CA 1
ATOM 1628 C C . GLY A 1 213 ? -3.568 11.992 -15.729 1.00 79.00 213 GLY A C 1
ATOM 1629 O O . GLY A 1 213 ? -2.469 11.706 -15.257 1.00 79.00 213 GLY A O 1
ATOM 1630 N N . LYS A 1 214 ? -4.571 12.416 -14.958 1.00 83.62 214 LYS A N 1
ATOM 1631 C CA . LYS A 1 214 ? -4.468 12.592 -13.506 1.00 83.62 214 LYS A CA 1
ATOM 1632 C C . LYS A 1 214 ? -5.033 11.380 -12.782 1.00 83.62 214 LYS A C 1
ATOM 1634 O O . LYS A 1 214 ? -5.808 10.611 -13.331 1.00 83.62 214 LYS A O 1
ATOM 1639 N N . TRP A 1 215 ? -4.655 11.190 -11.525 1.00 87.69 215 TRP A N 1
ATOM 1640 C CA . TRP A 1 215 ? -5.053 10.010 -10.757 1.00 87.69 215 TRP A CA 1
ATOM 1641 C C . TRP A 1 215 ? -5.456 10.392 -9.341 1.00 87.69 215 TRP A C 1
ATOM 1643 O O . TRP A 1 215 ? -4.649 10.905 -8.572 1.00 87.69 215 TRP A O 1
ATOM 1653 N N . ASN A 1 216 ? -6.704 10.119 -8.981 1.00 88.94 216 ASN A N 1
ATOM 1654 C CA . ASN A 1 216 ? -7.180 10.303 -7.620 1.00 88.94 216 ASN A CA 1
ATOM 1655 C C . ASN A 1 216 ? -6.815 9.073 -6.793 1.00 88.94 216 ASN A C 1
ATOM 1657 O O . ASN A 1 216 ? -7.267 7.963 -7.092 1.00 88.94 216 ASN A O 1
ATOM 1661 N N . LEU A 1 217 ? -6.033 9.285 -5.737 1.00 93.00 217 LEU A N 1
ATOM 1662 C CA . LEU A 1 217 ? -5.670 8.232 -4.793 1.00 93.00 217 LEU A CA 1
ATOM 1663 C C . LEU A 1 217 ? -6.652 8.248 -3.627 1.00 93.00 217 LEU A C 1
ATOM 1665 O O . LEU A 1 217 ? -7.076 9.313 -3.163 1.00 93.00 217 LEU A O 1
ATOM 1669 N N . ARG A 1 218 ? -7.045 7.064 -3.167 1.00 95.12 218 ARG A N 1
ATOM 1670 C CA . ARG A 1 218 ? -7.974 6.901 -2.050 1.00 95.12 218 ARG A CA 1
ATOM 1671 C C . ARG A 1 218 ? -7.452 5.815 -1.136 1.00 95.12 218 ARG A C 1
ATOM 1673 O O . ARG A 1 218 ? -7.207 4.705 -1.603 1.00 95.12 218 ARG A O 1
ATOM 1680 N N . VAL A 1 219 ? -7.352 6.128 0.146 1.00 96.62 219 VAL A N 1
ATOM 1681 C CA . VAL A 1 219 ? -7.105 5.149 1.203 1.00 96.62 219 VAL A CA 1
ATOM 1682 C C . VAL A 1 219 ? -8.330 5.132 2.098 1.00 96.62 219 VAL A C 1
ATOM 1684 O O . VAL A 1 219 ? -8.866 6.185 2.426 1.00 96.62 219 VAL A O 1
ATOM 1687 N N . TYR A 1 220 ? -8.799 3.956 2.465 1.00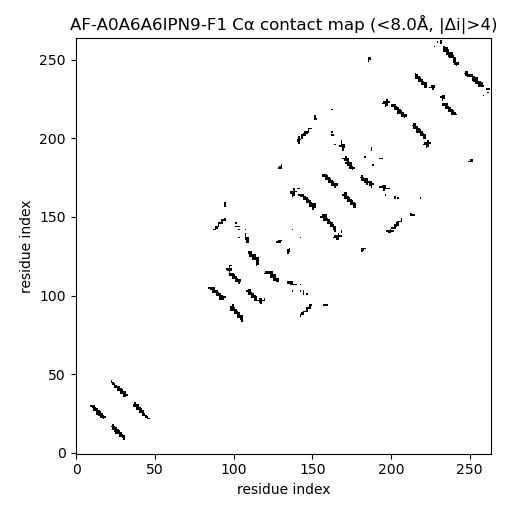 96.94 220 TYR A N 1
ATOM 1688 C CA . TYR A 1 220 ? -9.932 3.749 3.354 1.00 96.94 220 TYR A CA 1
ATOM 1689 C C . TYR A 1 220 ? -9.406 3.205 4.672 1.00 96.94 220 TYR A C 1
ATOM 1691 O O . TYR A 1 220 ? -8.470 2.410 4.669 1.00 96.94 220 TYR A O 1
ATOM 1699 N N . GLY A 1 221 ? -10.000 3.625 5.781 1.00 96.06 221 GLY A N 1
ATOM 1700 C CA . GLY A 1 221 ? -9.689 3.101 7.106 1.00 96.06 221 GLY A CA 1
ATOM 1701 C C . GLY A 1 221 ? -10.579 3.723 8.172 1.00 96.06 221 GLY A C 1
ATOM 1702 O O . GLY A 1 221 ? -11.293 4.693 7.904 1.00 96.06 221 GLY A O 1
ATOM 1703 N N . VAL A 1 222 ? -10.546 3.179 9.384 1.00 96.12 222 VAL A N 1
ATOM 1704 C CA . VAL A 1 222 ? -11.277 3.749 10.523 1.00 96.12 222 VAL A CA 1
ATOM 1705 C C . VAL A 1 222 ? -10.374 4.769 11.204 1.00 96.12 222 VAL A C 1
ATOM 1707 O O . VAL A 1 222 ? -9.290 4.436 11.680 1.00 96.12 222 VAL A O 1
ATOM 1710 N N . LYS A 1 223 ? -10.788 6.037 11.216 1.00 93.19 223 LYS A N 1
ATOM 1711 C CA . LYS A 1 223 ? -10.030 7.089 11.901 1.00 93.19 223 LYS A CA 1
ATOM 1712 C C . LYS A 1 223 ? -10.325 7.012 13.399 1.00 93.19 223 LYS A C 1
ATOM 1714 O O . LYS A 1 223 ? -11.491 6.974 13.785 1.00 93.19 223 LYS A O 1
ATOM 1719 N N . LYS A 1 224 ? -9.279 7.053 14.225 1.00 93.56 224 LYS A N 1
ATOM 1720 C CA . LYS A 1 224 ? -9.415 6.997 15.683 1.00 93.56 224 LYS A CA 1
ATOM 1721 C C . LYS A 1 224 ? -10.292 8.129 16.214 1.00 93.56 224 LYS A C 1
ATOM 1723 O O . LYS A 1 224 ? -10.092 9.288 15.842 1.00 93.56 224 LYS A O 1
ATOM 1728 N N . GLY A 1 225 ? -11.225 7.783 17.101 1.00 92.06 225 GLY A N 1
ATOM 1729 C CA . GLY A 1 225 ? -12.133 8.731 17.759 1.00 92.06 225 GLY A CA 1
ATOM 1730 C C . GLY A 1 225 ? -13.242 9.303 16.869 1.00 92.06 225 GLY A C 1
ATOM 1731 O O . GLY A 1 225 ? -13.911 10.248 17.278 1.00 92.06 225 GLY A O 1
ATOM 1732 N N . ASN A 1 226 ? -13.441 8.766 15.661 1.00 90.69 226 ASN A N 1
ATOM 1733 C CA . ASN A 1 226 ? -14.596 9.103 14.836 1.00 90.69 226 ASN A CA 1
ATOM 1734 C C . ASN A 1 226 ? -15.700 8.058 15.053 1.00 90.69 226 ASN A C 1
ATOM 1736 O O . ASN A 1 226 ? -15.626 6.960 14.505 1.00 90.69 226 ASN A O 1
ATOM 1740 N N . GLU A 1 227 ? -16.741 8.426 15.788 1.00 94.81 227 GLU A N 1
ATOM 1741 C CA . GLU A 1 227 ? -17.957 7.631 15.989 1.00 94.81 227 GLU A CA 1
ATOM 1742 C C . GLU A 1 227 ? -19.176 8.442 15.524 1.00 94.81 227 GLU A C 1
ATOM 1744 O O . GLU A 1 227 ? -19.139 9.675 15.524 1.00 94.81 227 GLU A O 1
ATOM 1749 N N . ASN A 1 228 ? -20.243 7.774 15.078 1.00 93.19 228 ASN A N 1
ATOM 1750 C CA . ASN A 1 228 ? -21.517 8.445 14.786 1.00 93.19 228 ASN A CA 1
ATOM 1751 C C . ASN A 1 228 ? -22.424 8.511 16.029 1.00 93.19 228 ASN A C 1
ATOM 1753 O O . ASN A 1 228 ? -22.054 8.066 17.111 1.00 93.19 228 ASN A O 1
ATOM 1757 N N . GLU A 1 229 ? -23.645 9.031 15.867 1.00 95.38 229 GLU A N 1
ATOM 1758 C CA . GLU A 1 229 ? -24.645 9.135 16.945 1.00 95.38 229 GLU A CA 1
ATOM 1759 C C . GLU A 1 229 ? -25.046 7.785 17.577 1.00 95.38 229 GLU A C 1
ATOM 1761 O O . GLU A 1 229 ? -25.632 7.762 18.657 1.00 95.38 229 GLU A O 1
ATOM 1766 N N . TYR A 1 230 ? -24.708 6.664 16.931 1.00 93.56 230 TYR A N 1
ATOM 1767 C CA . TYR A 1 230 ? -24.953 5.304 17.417 1.00 93.56 230 TYR A CA 1
ATOM 1768 C C . TYR A 1 230 ? -23.727 4.686 18.116 1.00 93.56 230 TYR A C 1
ATOM 1770 O O . TYR A 1 230 ? -23.757 3.500 18.439 1.00 93.56 230 TYR A O 1
ATOM 1778 N N . ASN A 1 231 ? -22.655 5.456 18.350 1.00 94.56 231 ASN A N 1
ATOM 1779 C CA . ASN A 1 231 ? -21.357 4.982 18.859 1.00 94.56 231 ASN A CA 1
ATOM 1780 C C . ASN A 1 231 ? -20.704 3.912 17.962 1.00 94.56 231 ASN A C 1
ATOM 1782 O O . ASN A 1 231 ? -20.014 3.010 18.436 1.00 94.56 231 ASN A O 1
ATOM 1786 N N . VAL A 1 232 ? -20.948 3.980 16.649 1.00 94.75 232 VAL A N 1
ATOM 1787 C CA . VAL A 1 232 ? -20.342 3.069 15.672 1.00 94.75 232 VAL A CA 1
ATOM 1788 C C . VAL A 1 232 ? -19.092 3.726 15.083 1.00 94.75 232 VAL A C 1
ATOM 1790 O O . VAL A 1 232 ? -19.218 4.813 14.498 1.00 94.75 232 VAL A O 1
ATOM 1793 N N . PRO A 1 233 ? -17.904 3.088 15.166 1.00 94.69 233 PRO A N 1
ATOM 1794 C CA . PRO A 1 233 ? -16.680 3.608 14.563 1.00 94.69 233 PRO A CA 1
ATOM 1795 C C . PRO A 1 233 ? -16.860 3.897 13.074 1.00 94.69 233 PRO A C 1
ATOM 1797 O O . PRO A 1 233 ? -17.433 3.096 12.343 1.00 94.69 233 PRO A O 1
ATOM 1800 N N . GLN A 1 234 ? -16.374 5.034 12.596 1.00 95.56 234 GLN A N 1
ATOM 1801 C CA . GLN A 1 234 ? -16.659 5.512 11.246 1.00 95.56 234 GLN A CA 1
ATOM 1802 C C . GLN A 1 234 ? -15.491 5.264 10.290 1.00 95.56 234 GLN A C 1
ATOM 1804 O O . GLN A 1 234 ? -14.369 5.746 10.488 1.00 95.56 234 GLN A O 1
ATOM 1809 N N . MET A 1 235 ? -15.773 4.581 9.180 1.00 95.81 235 MET A N 1
ATOM 1810 C CA . MET A 1 235 ? -14.839 4.483 8.062 1.00 95.81 235 MET A CA 1
ATOM 1811 C C . MET A 1 235 ? -14.733 5.829 7.347 1.00 95.81 235 MET A C 1
ATOM 1813 O O . MET A 1 235 ? -15.731 6.486 7.025 1.00 95.81 235 MET A O 1
ATOM 1817 N N . SER A 1 236 ? -13.495 6.219 7.072 1.00 95.12 236 SER A N 1
ATOM 1818 C CA . SER A 1 236 ? -13.128 7.417 6.334 1.00 95.12 236 SER A CA 1
ATOM 1819 C C . SER A 1 236 ? -12.398 7.041 5.052 1.00 95.12 236 SER A C 1
ATOM 1821 O O . SER A 1 236 ? -11.637 6.077 5.018 1.00 95.12 236 SER A O 1
ATOM 1823 N N . VAL A 1 237 ? -12.588 7.841 4.007 1.00 94.75 237 VAL A N 1
ATOM 1824 C CA . VAL A 1 237 ? -11.730 7.853 2.823 1.00 94.75 237 VAL A CA 1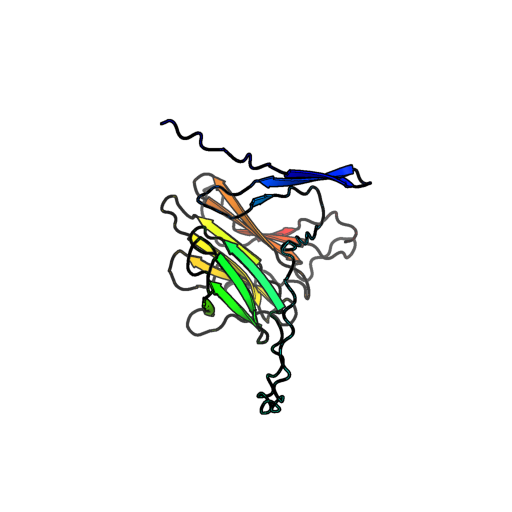
ATOM 1825 C C . VAL A 1 237 ? -10.798 9.062 2.884 1.00 94.75 237 VAL A C 1
ATOM 1827 O O . VAL A 1 237 ? -11.237 10.212 2.881 1.00 94.75 237 VAL A O 1
ATOM 1830 N N . PHE A 1 238 ? -9.499 8.801 2.933 1.00 92.50 238 PHE A N 1
ATOM 1831 C CA . PHE A 1 238 ? -8.432 9.778 2.776 1.00 92.50 238 PHE A CA 1
ATOM 1832 C C . PHE A 1 238 ? -8.192 9.944 1.280 1.00 92.50 238 PHE A C 1
ATOM 1834 O O . PHE A 1 238 ? -7.808 8.989 0.603 1.00 92.50 238 PHE A O 1
ATOM 1841 N N . LYS A 1 239 ? -8.473 11.132 0.742 1.00 89.75 239 LYS A N 1
ATOM 1842 C CA . LYS A 1 239 ? -8.339 11.400 -0.695 1.00 89.75 239 LYS A CA 1
ATOM 1843 C C . LYS A 1 239 ? -7.139 12.293 -0.964 1.00 89.75 239 LYS A C 1
ATOM 1845 O O . LYS A 1 239 ? -7.002 13.329 -0.319 1.00 89.75 239 LYS A O 1
ATOM 1850 N N . PHE A 1 240 ? -6.355 11.922 -1.968 1.00 85.06 240 PHE A N 1
ATOM 1851 C CA . PHE A 1 240 ? -5.412 12.815 -2.623 1.00 85.06 240 PHE A CA 1
ATOM 1852 C C . PHE A 1 240 ? -6.101 13.417 -3.844 1.00 85.06 240 PHE A C 1
ATOM 1854 O O . PHE A 1 240 ? -6.384 12.702 -4.811 1.00 85.06 240 PHE A O 1
ATOM 1861 N N . LEU A 1 241 ? -6.461 14.697 -3.754 1.00 72.56 241 LEU A N 1
ATOM 1862 C CA . LEU A 1 241 ? -7.260 15.381 -4.766 1.00 72.56 241 LEU A CA 1
ATOM 1863 C C . LEU A 1 241 ? -6.413 16.377 -5.554 1.00 72.56 241 LEU A C 1
ATOM 1865 O O . LEU A 1 241 ? -5.568 17.080 -5.002 1.00 72.56 241 LEU A O 1
ATOM 1869 N N . PHE A 1 242 ? -6.719 16.476 -6.842 1.00 68.25 242 PHE A N 1
ATOM 1870 C CA . PHE A 1 242 ? -6.408 17.668 -7.615 1.00 68.25 242 PHE A CA 1
ATOM 1871 C C . PHE A 1 242 ? -7.521 18.699 -7.394 1.00 68.25 242 PHE A C 1
ATOM 1873 O O . PHE A 1 242 ? -8.691 18.323 -7.296 1.00 68.25 242 PHE A O 1
ATOM 1880 N N . ASP A 1 243 ? -7.174 19.980 -7.294 1.00 60.41 243 ASP A N 1
ATOM 1881 C CA . ASP A 1 243 ? -8.163 21.058 -7.232 1.00 60.41 243 ASP A CA 1
ATOM 1882 C C . ASP A 1 243 ? -8.891 21.252 -8.582 1.00 60.41 243 ASP A C 1
ATOM 1884 O O . ASP A 1 243 ? -8.621 20.559 -9.566 1.00 60.41 243 ASP A O 1
ATOM 1888 N N . GLU A 1 244 ? -9.829 22.201 -8.650 1.00 52.72 244 GLU A N 1
ATOM 1889 C CA . GLU A 1 244 ? -10.591 22.517 -9.874 1.00 52.72 244 GLU A CA 1
ATOM 1890 C C . GLU A 1 244 ? -9.706 22.990 -11.038 1.00 52.72 244 GLU A C 1
ATOM 1892 O O . GLU A 1 244 ? -10.070 22.847 -12.204 1.00 52.72 244 GLU A O 1
ATOM 1897 N N . LYS A 1 245 ? -8.515 23.518 -10.734 1.00 62.22 245 LYS A N 1
ATOM 1898 C CA . LYS A 1 245 ? -7.487 23.901 -11.714 1.00 62.22 245 LYS A CA 1
ATOM 1899 C C . LYS A 1 245 ? -6.579 22.720 -12.059 1.00 62.22 245 LYS A C 1
ATOM 1901 O O . LYS A 1 245 ? -5.626 22.851 -12.829 1.00 62.22 245 LYS A O 1
ATOM 1906 N N . GLY A 1 246 ? -6.864 21.557 -11.482 1.00 61.59 246 GLY A N 1
ATOM 1907 C CA . GLY A 1 246 ? -6.106 20.340 -11.630 1.00 61.59 246 GLY A CA 1
ATOM 1908 C C . GLY A 1 246 ? -4.718 20.408 -10.988 1.00 61.59 246 GLY A C 1
ATOM 1909 O O . GLY A 1 246 ? -3.846 19.645 -11.408 1.00 61.59 246 GLY A O 1
ATOM 1910 N N . GLN A 1 247 ? -4.493 21.320 -10.044 1.00 65.69 247 GLN A N 1
ATOM 1911 C CA . GLN A 1 247 ? -3.264 21.424 -9.269 1.00 65.69 247 GLN A CA 1
ATOM 1912 C C . GLN A 1 247 ? -3.306 20.459 -8.092 1.00 65.69 247 GLN A C 1
ATOM 1914 O O . GLN A 1 247 ? -4.350 20.191 -7.501 1.00 65.69 247 GLN A O 1
ATOM 1919 N N . ASN A 1 248 ? -2.146 19.914 -7.764 1.00 66.12 248 ASN A N 1
ATOM 1920 C CA . ASN A 1 248 ? -1.993 19.018 -6.637 1.00 66.12 248 ASN A CA 1
ATOM 1921 C C . ASN A 1 248 ? -2.098 19.821 -5.332 1.00 66.12 248 ASN A C 1
ATOM 1923 O O . ASN A 1 248 ? -1.270 20.696 -5.085 1.00 66.12 248 ASN A O 1
ATOM 1927 N N . THR A 1 249 ? -3.095 19.533 -4.494 1.00 67.88 249 THR A N 1
ATOM 1928 C CA . THR A 1 249 ? -3.238 20.221 -3.199 1.00 67.88 249 THR A CA 1
ATOM 1929 C C . THR A 1 249 ? -2.228 19.724 -2.163 1.00 67.88 249 THR A C 1
ATOM 1931 O O . THR A 1 249 ? -2.064 20.350 -1.118 1.00 67.88 249 THR A O 1
ATOM 1934 N N . HIS A 1 250 ? -1.547 18.603 -2.441 1.00 67.62 250 HIS A N 1
ATOM 1935 C CA . HIS A 1 250 ? -0.617 17.896 -1.557 1.00 67.62 250 HIS A CA 1
ATOM 1936 C C . HIS A 1 250 ? -1.181 17.554 -0.170 1.00 67.62 250 HIS A C 1
ATOM 1938 O O . HIS A 1 250 ? -0.432 17.155 0.723 1.00 67.62 250 HIS A O 1
ATOM 1944 N N . ASP A 1 251 ? -2.491 17.688 0.021 1.00 78.00 251 ASP A N 1
ATOM 1945 C CA . ASP A 1 251 ? -3.143 17.498 1.301 1.00 78.00 251 ASP A CA 1
ATOM 1946 C C . ASP A 1 251 ? -4.153 16.358 1.196 1.00 78.00 251 ASP A C 1
ATOM 1948 O O . ASP A 1 251 ? -5.053 16.340 0.355 1.00 78.00 251 ASP A O 1
ATOM 1952 N N . TRP A 1 252 ? -3.980 15.391 2.092 1.00 87.12 252 TRP A N 1
ATOM 1953 C CA . TRP A 1 252 ? -4.908 14.292 2.271 1.00 87.12 252 TRP A CA 1
ATOM 1954 C C . TRP A 1 252 ? -6.044 14.745 3.179 1.00 87.12 252 TRP A C 1
ATOM 1956 O O . TRP A 1 252 ? -5.821 15.113 4.337 1.00 87.12 252 TRP A O 1
ATOM 1966 N N . SER A 1 253 ? -7.264 14.722 2.647 1.00 84.56 253 SER A N 1
ATOM 1967 C CA . SER A 1 253 ? -8.459 15.104 3.401 1.00 84.56 253 SER A CA 1
ATOM 1968 C C . SER A 1 253 ? -9.325 13.878 3.689 1.00 84.56 253 SER A C 1
ATOM 1970 O O . SER A 1 253 ? -9.715 13.175 2.747 1.00 84.56 253 SER A O 1
ATOM 1972 N N . PRO A 1 254 ? -9.640 13.604 4.970 1.00 89.88 254 PRO A N 1
ATOM 1973 C CA . PRO A 1 254 ? -10.531 12.521 5.343 1.00 89.88 254 PRO A CA 1
ATOM 1974 C C . PRO A 1 254 ? -11.980 12.932 5.077 1.00 89.88 254 PRO A C 1
ATOM 1976 O O . PRO A 1 254 ? -12.396 14.029 5.435 1.00 89.88 254 PRO A O 1
ATOM 1979 N N . ASN A 1 255 ? -12.761 12.033 4.486 1.00 91.94 255 ASN A N 1
ATOM 1980 C CA . ASN A 1 255 ? -14.211 12.163 4.373 1.00 91.94 255 ASN A CA 1
ATOM 1981 C C . ASN A 1 255 ? -14.862 10.923 4.978 1.00 91.94 255 ASN A C 1
ATOM 1983 O O . ASN A 1 255 ? -14.493 9.811 4.602 1.00 91.94 255 ASN A O 1
ATOM 1987 N N . ILE A 1 256 ? -15.820 11.097 5.883 1.00 94.56 256 ILE A N 1
ATOM 1988 C CA . ILE A 1 256 ? -16.561 9.974 6.464 1.00 94.56 256 ILE A CA 1
ATOM 1989 C C . ILE A 1 256 ? -17.534 9.421 5.417 1.00 94.56 256 ILE A C 1
ATOM 1991 O O . ILE A 1 256 ? -18.195 10.190 4.721 1.00 94.56 256 ILE A O 1
ATOM 1995 N N . ILE A 1 257 ? -17.603 8.093 5.295 1.00 95.44 257 ILE A N 1
ATOM 1996 C CA . ILE A 1 257 ? -18.440 7.398 4.298 1.00 95.44 257 ILE A CA 1
ATOM 1997 C C . ILE A 1 257 ? -19.457 6.431 4.920 1.00 95.44 257 ILE A C 1
ATOM 1999 O O . ILE A 1 257 ? -20.095 5.674 4.200 1.00 95.44 257 ILE A O 1
ATOM 2003 N N . THR A 1 258 ? -19.605 6.442 6.247 1.00 95.00 258 THR A N 1
ATOM 2004 C CA . THR A 1 258 ? -20.427 5.468 6.996 1.00 95.00 258 THR A CA 1
ATOM 2005 C C . THR A 1 258 ? -21.377 6.117 8.008 1.00 95.00 258 THR A C 1
ATOM 2007 O O . THR A 1 258 ? -21.864 5.438 8.910 1.00 95.00 258 THR A O 1
ATOM 2010 N N . ASN A 1 259 ? -21.698 7.410 7.834 1.00 92.12 259 ASN A N 1
ATOM 2011 C CA . ASN A 1 259 ? -22.510 8.186 8.789 1.00 92.12 259 ASN A CA 1
ATOM 2012 C C . ASN A 1 259 ? -23.854 7.513 9.117 1.00 92.12 259 ASN A C 1
ATOM 2014 O O . ASN A 1 259 ? -24.315 7.572 10.252 1.00 92.12 259 ASN A O 1
ATOM 2018 N N . GLU A 1 260 ? -24.455 6.849 8.129 1.00 93.31 260 GLU A N 1
ATOM 2019 C CA . GLU A 1 260 ? -25.779 6.227 8.223 1.00 93.31 260 GLU A CA 1
ATOM 2020 C C . GLU A 1 260 ? -25.746 4.773 8.739 1.00 93.31 260 GLU A C 1
ATOM 2022 O O . GLU A 1 260 ? -26.799 4.165 8.938 1.00 93.31 260 GLU A O 1
ATOM 2027 N N . ILE A 1 261 ? -24.558 4.193 8.963 1.00 91.25 261 ILE A N 1
ATOM 2028 C CA . ILE A 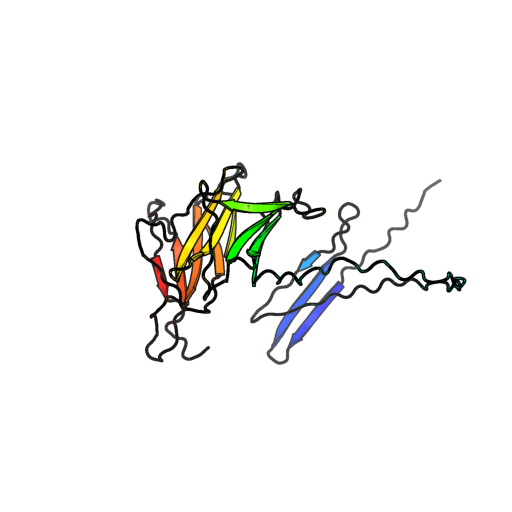1 261 ? -24.421 2.807 9.431 1.00 91.25 261 ILE A CA 1
ATOM 2029 C C . ILE A 1 261 ? -24.715 2.722 10.929 1.00 91.25 261 ILE A C 1
ATOM 2031 O O . ILE A 1 261 ? -24.037 3.337 11.749 1.00 91.25 261 ILE A O 1
ATOM 2035 N N . LYS A 1 262 ? -25.704 1.901 11.292 1.00 93.88 262 LYS A N 1
ATOM 2036 C CA . LYS A 1 262 ? -26.142 1.706 12.685 1.00 93.88 262 LYS A CA 1
ATOM 2037 C C . LYS A 1 262 ? -25.433 0.553 13.409 1.00 93.88 262 LYS A C 1
ATOM 2039 O O . LYS A 1 262 ? -25.453 0.522 14.633 1.00 93.88 262 LYS A O 1
ATOM 2044 N N . SER A 1 263 ? -24.823 -0.378 12.670 1.00 92.00 263 SER A N 1
ATOM 2045 C CA . SER A 1 263 ? -24.013 -1.502 13.173 1.00 92.00 263 SER A CA 1
ATOM 2046 C C . SER A 1 263 ? -23.238 -2.164 12.021 1.00 92.00 263 SER A C 1
ATOM 2048 O O . SER A 1 263 ? -23.698 -2.088 10.880 1.00 92.00 263 SER A O 1
ATOM 2050 N N . TYR A 1 264 ? -22.109 -2.822 12.317 1.00 83.12 264 TYR A N 1
ATOM 2051 C CA . TYR A 1 264 ? -21.327 -3.635 11.367 1.00 83.12 264 TYR A CA 1
ATOM 2052 C C . TYR A 1 264 ? -21.617 -5.128 11.500 1.00 83.12 264 TYR A C 1
ATOM 2054 O O . TYR A 1 264 ? -21.888 -5.562 12.643 1.00 83.12 264 TYR A O 1
#

Sequence (264 aa):
MIYAINMAQRATMTLQATLQDGTSINLTISPGSRSTPAVTASATLGHSSLSIGIHTSPSNPIRSTTPSLRKYQSPAAMPHVTPQNPPVDIVAVDSGNKSYLFYVNPDKNLSYLESPDDSGSGDYKRKRIQIGEDDIRVSDKTQQVAAITWNQNDAGTKEIRVYYVDPGQKLREVCKTGDAPWYEGSLGSAKKEKHTIEEGSSISATVHYYRDGKWNLRVYGVKKGNENEYNVPQMSVFKFLFDEKGQNTHDWSPNIITNEIKSY

Organism: NCBI:txid390896